Protein AF-A0A4Q2EF66-F1 (afdb_monomer_lite)

Radius of gyration: 25.37 Å; chains: 1; bounding box: 53×41×68 Å

Sequence (260 aa):
MALETAVRGRAPLISPTDLDERLARGERIQIVDVRAAKDYAKSHLPGAVNIPLADLRRRVGELDPQAPTVTYCNKGVTGNAAQNVLLALGLAEVMNLSGGNSTYQTHTRQMQRAISLPSTIKPSHLPHVLFLCVHNAGKSQMAGALMRHLYGDRIVVTTAGTGPDDAVDDASARIVAELGASTAGEHPKAVTAAMLDAADRIILIGPDVQLNPPEPLADRVERWPIHDPADDGIEGDERTRNIRDQIANRVHALATELTS

Organism: NCBI:txid2072026

Secondary structure (DSSP, 8-state):
-HHHHHHT-S--EE-HHHHHHHHHTT---EEEE-S-HHHHTT---TT-EE--TTTHHHHGGGS-TTS-EEEE-SSSHHHHHHHHHHHHTT-S-EEEETTHHHHHHHHHHHHHHHHHTT-----SS--EEEEEESSSSSHHHHHHHHHHHHHTTT-EEEEEESS--SS--HHHHHHHHTTT---TT----B--HHHHHH-SEEEEESS-----PPTTGGGGEEEE----GGGGT--HHHHHHHHHHHHHHHHHHHHHHHH-

InterPro domains:
  IPR001307 Thiosulphate sulfurtransferase, conserved site [PS00380] (40-51)
  IPR001763 Rhodanese-like domain [PF00581] (15-105)
  IPR001763 Rhodanese-like domain [PS50206] (25-113)
  IPR001763 Rhodanese-like domain [SM00450] (15-110)
  IPR023485 Phosphotyrosine protein phosphatase I [PF01451] (128-258)
  IPR023485 Phosphotyrosine protein phosphatase I [SM00226] (127-257)
  IPR036196 Phosphotyrosine protein phosphatase I superfamily [SSF52788] (127-254)
  IPR036873 Rhodanese-like domain superfamily [G3DSA:3.40.250.10] (13-115)
  IPR036873 Rhodanese-like domain superfamily [SSF52821] (5-110)
  IPR050229 Thiosulfate sulfurtransferase GlpE [PTHR43031] (4-110)

Structure (mmCIF, N/CA/C/O backbone):
data_AF-A0A4Q2EF66-F1
#
_entry.id   AF-A0A4Q2EF66-F1
#
loop_
_atom_site.group_PDB
_atom_site.id
_atom_site.type_symbol
_atom_site.label_atom_id
_atom_site.label_alt_id
_atom_site.label_comp_id
_atom_site.label_asym_id
_atom_site.label_entity_id
_atom_site.label_seq_id
_atom_site.pdbx_PDB_ins_code
_atom_site.Cartn_x
_atom_site.Cartn_y
_atom_site.Cartn_z
_atom_site.occupancy
_atom_site.B_iso_or_equiv
_atom_site.auth_seq_id
_atom_site.auth_comp_id
_atom_site.auth_asym_id
_atom_site.auth_atom_id
_atom_site.pdbx_PDB_model_num
ATOM 1 N N . MET A 1 1 ? -7.687 -5.808 38.812 1.00 38.22 1 MET A N 1
ATOM 2 C CA . MET A 1 1 ? -6.820 -5.168 39.825 1.00 38.22 1 MET A CA 1
ATOM 3 C C . MET A 1 1 ? -6.600 -3.713 39.435 1.00 38.22 1 MET A C 1
ATOM 5 O O . MET A 1 1 ? -6.022 -3.472 38.389 1.00 38.22 1 MET A O 1
ATOM 9 N N . ALA A 1 2 ? -7.019 -2.746 40.257 1.00 35.81 2 ALA A N 1
ATOM 10 C CA . ALA A 1 2 ? -6.789 -1.311 40.007 1.00 35.81 2 ALA A CA 1
ATOM 11 C C . ALA A 1 2 ? -5.294 -0.903 40.041 1.00 35.81 2 ALA A C 1
ATOM 13 O O . ALA A 1 2 ? -4.926 0.185 39.610 1.00 35.81 2 ALA A O 1
ATOM 14 N N . LEU A 1 3 ? -4.430 -1.798 40.536 1.00 36.91 3 LEU A N 1
ATOM 15 C CA . LEU A 1 3 ? -2.981 -1.618 40.614 1.00 36.91 3 LEU A CA 1
ATOM 16 C C . LEU A 1 3 ? -2.239 -1.867 39.288 1.00 36.91 3 LEU A C 1
ATOM 18 O O . LEU A 1 3 ? -1.155 -1.323 39.122 1.00 36.91 3 LEU A O 1
ATOM 22 N N . GLU A 1 4 ? -2.798 -2.606 38.321 1.00 35.97 4 GLU A N 1
ATOM 23 C CA . GLU A 1 4 ? -2.127 -2.811 37.019 1.00 35.97 4 GLU A CA 1
ATOM 24 C C . GLU A 1 4 ? -2.138 -1.547 36.149 1.00 35.97 4 GLU A C 1
ATOM 26 O O . GLU A 1 4 ? -1.155 -1.244 35.470 1.00 35.97 4 GLU A O 1
ATOM 31 N N . THR A 1 5 ? -3.203 -0.748 36.232 1.00 39.16 5 THR A N 1
ATOM 32 C CA . THR A 1 5 ? -3.341 0.515 35.490 1.00 39.16 5 THR A CA 1
ATOM 33 C C . THR A 1 5 ? -2.347 1.580 35.973 1.00 39.16 5 THR A C 1
ATOM 35 O O . THR A 1 5 ? -1.911 2.423 35.191 1.00 39.16 5 THR A O 1
ATOM 38 N N . ALA A 1 6 ? -1.925 1.516 37.242 1.00 36.97 6 ALA A N 1
ATOM 39 C CA . ALA A 1 6 ? -0.962 2.447 37.832 1.00 36.97 6 ALA A CA 1
ATOM 40 C C . ALA A 1 6 ? 0.491 2.208 37.368 1.00 36.97 6 ALA A C 1
ATOM 42 O O . ALA A 1 6 ? 1.292 3.141 37.358 1.00 36.97 6 ALA A O 1
ATOM 43 N N . VAL A 1 7 ? 0.840 0.988 36.941 1.00 39.00 7 VAL A N 1
ATOM 44 C CA . VAL A 1 7 ? 2.232 0.600 36.627 1.00 39.00 7 VAL A CA 1
ATOM 45 C C . VAL A 1 7 ? 2.683 1.049 35.226 1.00 39.00 7 VAL A C 1
ATOM 47 O O . VAL A 1 7 ? 3.880 1.153 34.974 1.00 39.00 7 VAL A O 1
ATOM 50 N N . ARG A 1 8 ? 1.765 1.391 34.306 1.00 44.97 8 ARG A N 1
ATOM 51 C CA . ARG A 1 8 ? 2.121 1.763 32.916 1.00 44.97 8 ARG A CA 1
ATOM 52 C C . ARG A 1 8 ? 2.284 3.262 32.636 1.00 44.97 8 ARG A C 1
ATOM 54 O O . ARG A 1 8 ? 2.598 3.619 31.505 1.00 44.97 8 ARG A O 1
ATOM 61 N N . GLY A 1 9 ? 2.115 4.144 33.625 1.00 39.75 9 GLY A N 1
ATOM 62 C CA . GLY A 1 9 ? 2.557 5.553 33.568 1.00 39.75 9 GLY A CA 1
ATOM 63 C C . GLY A 1 9 ? 1.989 6.446 32.448 1.00 39.75 9 GLY A C 1
ATOM 64 O O . GLY A 1 9 ? 2.379 7.608 32.342 1.00 39.75 9 GLY A O 1
ATOM 65 N N . ARG A 1 10 ? 1.069 5.958 31.611 1.00 49.56 10 ARG A N 1
ATOM 66 C CA . ARG A 1 10 ? 0.382 6.728 30.569 1.00 49.56 10 ARG A CA 1
ATOM 67 C C . ARG A 1 10 ? -1.093 6.362 30.585 1.00 49.56 10 ARG A C 1
ATOM 69 O O . ARG A 1 10 ? -1.436 5.183 30.547 1.00 49.56 10 ARG A O 1
ATOM 76 N N . ALA A 1 11 ? -1.951 7.378 30.648 1.00 58.53 11 ALA A N 1
ATOM 77 C CA . ALA A 1 11 ? -3.385 7.193 30.480 1.00 58.53 11 ALA A CA 1
ATOM 78 C C . ALA A 1 11 ? -3.636 6.448 29.151 1.00 58.53 11 ALA A C 1
ATOM 80 O O . ALA A 1 11 ? -3.040 6.844 28.142 1.00 58.53 11 ALA A O 1
ATOM 81 N N . PRO A 1 12 ? -4.450 5.375 29.130 1.00 77.69 12 PRO A N 1
ATOM 82 C CA . PRO A 1 12 ? -4.642 4.559 27.935 1.00 77.69 12 PRO A CA 1
ATOM 83 C C . PRO A 1 12 ? -5.076 5.417 26.740 1.00 77.69 12 PRO A C 1
ATOM 85 O O . PRO A 1 12 ? -6.046 6.170 26.826 1.00 77.69 12 PRO A O 1
ATOM 88 N N . LEU A 1 13 ? -4.342 5.342 25.635 1.00 85.44 13 LEU A N 1
ATOM 89 C CA . LEU A 1 13 ? -4.662 6.034 24.388 1.00 85.44 13 LEU A CA 1
ATOM 90 C C . LEU A 1 13 ? -5.046 4.980 23.353 1.00 85.44 13 LEU A C 1
ATOM 92 O O . LEU A 1 13 ? -4.384 3.949 23.274 1.00 85.44 13 LEU A O 1
ATOM 96 N N . ILE A 1 14 ? -6.079 5.247 22.560 1.00 87.19 14 ILE A N 1
ATOM 97 C CA . ILE A 1 14 ? -6.487 4.392 21.443 1.00 87.19 14 ILE A CA 1
ATOM 98 C C . ILE A 1 14 ? -6.430 5.194 20.143 1.00 87.19 14 ILE A C 1
ATOM 100 O O . ILE A 1 14 ? -6.814 6.369 20.120 1.00 87.19 14 ILE A O 1
ATOM 104 N N . SER A 1 15 ? -5.896 4.611 19.071 1.00 88.06 15 SER A N 1
ATOM 105 C CA . SER A 1 15 ? -5.921 5.243 17.749 1.00 88.06 15 SER A CA 1
ATOM 106 C C . SER A 1 15 ? -7.282 5.021 17.064 1.00 88.06 15 SER A C 1
ATOM 108 O O . SER A 1 15 ? -8.015 4.115 17.457 1.00 88.06 15 SER A O 1
ATOM 110 N N . PRO A 1 16 ? -7.653 5.824 16.047 1.00 86.56 16 PRO A N 1
ATOM 111 C CA . PRO A 1 16 ? -8.838 5.543 15.233 1.00 86.56 16 PRO A CA 1
ATOM 112 C C . PRO A 1 16 ? -8.834 4.133 14.631 1.00 86.56 16 PRO A C 1
ATOM 114 O O . PRO A 1 16 ? -9.837 3.441 14.743 1.00 86.56 16 PRO A O 1
ATOM 117 N N . THR A 1 17 ? -7.691 3.691 14.093 1.00 82.69 17 THR A N 1
ATOM 118 C CA . THR A 1 17 ? -7.530 2.353 13.508 1.00 82.69 17 THR A CA 1
ATOM 119 C C . THR A 1 17 ? -7.795 1.255 14.538 1.00 82.69 17 THR A C 1
ATOM 121 O O . THR A 1 17 ? -8.630 0.389 14.307 1.00 82.69 17 THR A O 1
ATOM 124 N N . ASP A 1 18 ? -7.157 1.327 15.712 1.00 83.56 18 ASP A N 1
ATOM 125 C CA . ASP A 1 18 ? -7.335 0.310 16.759 1.00 83.56 18 ASP A CA 1
ATOM 126 C C . ASP A 1 18 ? -8.777 0.277 17.290 1.00 83.56 18 ASP A C 1
ATOM 128 O O . ASP A 1 18 ? -9.287 -0.784 17.657 1.00 83.56 18 ASP A O 1
ATOM 132 N N . LEU A 1 19 ? -9.438 1.442 17.365 1.00 89.69 19 LEU A N 1
ATOM 133 C CA . LEU A 1 19 ? -10.840 1.534 17.767 1.00 89.69 19 LEU A CA 1
ATOM 134 C C . LEU A 1 19 ? -11.745 0.837 16.749 1.00 89.69 19 LEU A C 1
ATOM 136 O O . LEU A 1 19 ? -12.546 -0.010 17.144 1.00 89.69 19 LEU A O 1
ATOM 140 N N . ASP A 1 20 ? -11.600 1.160 15.465 1.00 86.94 20 ASP A N 1
ATOM 141 C CA . ASP A 1 20 ? -12.414 0.563 14.406 1.00 86.94 20 ASP A CA 1
ATOM 142 C C . ASP A 1 20 ? -12.174 -0.955 14.309 1.00 86.94 20 ASP A C 1
ATOM 144 O O . ASP A 1 20 ? -13.135 -1.715 14.192 1.00 86.94 20 ASP A O 1
ATOM 148 N N . GLU A 1 21 ? -10.937 -1.433 14.479 1.00 81.69 21 GLU A N 1
ATOM 149 C CA . GLU A 1 21 ? -10.631 -2.870 14.539 1.00 81.69 21 GLU A CA 1
ATOM 150 C C . GLU A 1 21 ? -11.310 -3.581 15.717 1.00 81.69 21 GLU A C 1
ATOM 152 O O . GLU A 1 21 ? -11.835 -4.688 15.565 1.00 81.69 21 GLU A O 1
ATOM 157 N N . ARG A 1 22 ? -11.309 -2.973 16.910 1.00 87.12 22 ARG A N 1
ATOM 158 C CA . ARG A 1 22 ? -11.986 -3.545 18.086 1.00 87.12 22 ARG A CA 1
ATOM 159 C C . ARG A 1 22 ? -13.497 -3.607 17.883 1.00 87.12 22 ARG A C 1
ATOM 161 O O . ARG A 1 22 ? -14.107 -4.643 18.156 1.00 87.12 22 ARG A O 1
ATOM 168 N N . LEU A 1 23 ? -14.089 -2.541 17.346 1.00 87.25 23 LEU A N 1
ATOM 169 C CA . LEU A 1 23 ? -15.513 -2.505 17.008 1.00 87.25 23 LEU A CA 1
ATOM 170 C C . LEU A 1 23 ? -15.859 -3.546 15.932 1.00 87.25 23 LEU A C 1
ATOM 172 O O . LEU A 1 23 ? -16.858 -4.253 16.067 1.00 87.25 23 LEU A O 1
ATOM 176 N N . ALA A 1 24 ? -15.011 -3.711 14.912 1.00 80.06 24 ALA A N 1
ATOM 177 C CA . ALA A 1 24 ? -15.185 -4.709 13.856 1.00 80.06 24 ALA A CA 1
ATOM 178 C C . ALA A 1 24 ? -15.100 -6.154 14.378 1.00 80.06 24 ALA A C 1
ATOM 180 O O . ALA A 1 24 ? -15.812 -7.030 13.889 1.00 80.06 24 ALA A O 1
ATOM 181 N N . ARG A 1 25 ? -14.297 -6.405 15.423 1.00 85.50 25 ARG A N 1
ATOM 182 C CA . ARG A 1 25 ? -14.269 -7.688 16.153 1.00 85.50 25 ARG A CA 1
ATOM 183 C C . ARG A 1 25 ? -15.513 -7.931 17.023 1.00 85.50 25 ARG A C 1
ATOM 185 O O . ARG A 1 25 ? -15.602 -8.967 17.678 1.00 85.50 25 ARG A O 1
ATOM 192 N N . GLY A 1 26 ? -16.473 -7.003 17.037 1.00 86.19 26 GLY A N 1
ATOM 193 C CA . GLY A 1 26 ? -17.702 -7.099 17.824 1.00 86.19 26 GLY A CA 1
ATOM 194 C C . GLY A 1 26 ? -17.507 -6.772 19.304 1.00 86.19 26 GLY A C 1
ATOM 195 O O . GLY A 1 26 ? -18.348 -7.131 20.132 1.00 86.19 26 GLY A O 1
ATOM 196 N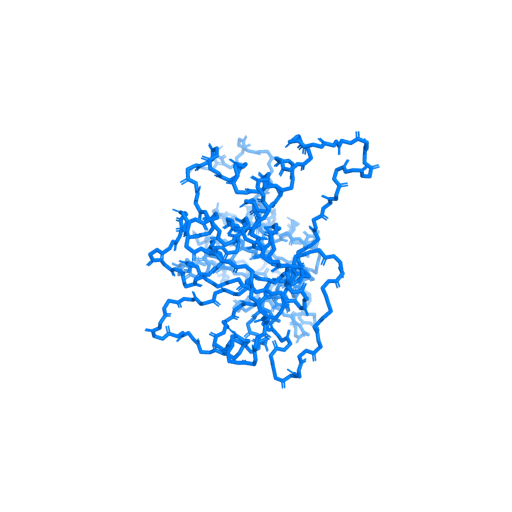 N . GLU A 1 27 ? -16.403 -6.112 19.660 1.00 90.31 27 GLU A N 1
ATOM 197 C CA . GLU A 1 27 ? -16.157 -5.702 21.035 1.00 90.31 27 GLU A CA 1
ATOM 198 C C . GLU A 1 27 ? -17.144 -4.608 21.461 1.00 90.31 27 GLU A C 1
ATOM 200 O O . GLU A 1 27 ? -17.372 -3.625 20.753 1.00 90.31 27 GLU A O 1
ATOM 205 N N . ARG A 1 28 ? -17.745 -4.766 22.646 1.00 90.88 28 ARG A N 1
ATOM 206 C CA . ARG A 1 28 ? -18.691 -3.785 23.188 1.00 90.88 28 ARG A CA 1
ATOM 207 C C . ARG A 1 28 ? -17.936 -2.654 23.875 1.00 90.88 28 ARG A C 1
ATOM 209 O O . ARG A 1 28 ? -17.583 -2.767 25.044 1.00 90.88 28 ARG A O 1
ATOM 216 N N . ILE A 1 29 ? -17.721 -1.568 23.141 1.00 94.06 29 ILE A N 1
ATOM 217 C CA . ILE A 1 29 ? -17.040 -0.364 23.627 1.00 94.06 29 ILE A CA 1
ATOM 218 C C . ILE A 1 29 ? -18.034 0.796 23.698 1.00 94.06 29 ILE A C 1
ATOM 220 O O . ILE A 1 29 ? -18.749 1.075 22.737 1.00 94.06 29 ILE A O 1
ATOM 224 N N . GLN A 1 30 ? -18.057 1.501 24.828 1.00 95.75 30 GLN A N 1
ATOM 225 C CA . GLN A 1 30 ? -18.857 2.712 25.009 1.00 95.75 30 GLN A CA 1
ATOM 226 C C . GLN A 1 30 ? -18.080 3.926 24.506 1.00 95.75 30 GLN A C 1
ATOM 228 O O . GLN A 1 30 ? -17.022 4.253 25.040 1.00 95.75 30 GLN A O 1
ATOM 233 N N . ILE A 1 31 ? -18.595 4.626 23.499 1.00 97.25 31 ILE A N 1
ATOM 234 C CA . ILE A 1 31 ? -17.933 5.809 22.942 1.00 97.25 31 ILE A CA 1
ATOM 235 C C . ILE A 1 31 ? -18.612 7.067 23.494 1.00 97.25 31 ILE A C 1
ATOM 237 O O . ILE A 1 31 ? -19.815 7.256 23.325 1.00 97.25 31 ILE A O 1
ATOM 241 N N . VAL A 1 32 ? -17.844 7.946 24.138 1.00 97.19 32 VAL A N 1
ATOM 242 C CA . VAL A 1 32 ? -18.351 9.144 24.822 1.00 97.19 32 VAL A CA 1
ATOM 243 C C . VAL A 1 32 ? -17.759 10.412 24.207 1.00 97.19 32 VAL A C 1
ATOM 245 O O . VAL A 1 32 ? -16.564 10.701 24.330 1.00 97.19 32 VAL A O 1
ATOM 248 N N . ASP A 1 33 ? -18.620 11.209 23.576 1.00 97.00 33 ASP A N 1
ATOM 249 C CA . ASP A 1 33 ? -18.272 12.530 23.054 1.00 97.00 33 ASP A CA 1
ATOM 250 C C . ASP A 1 33 ? -18.454 13.591 24.138 1.00 97.00 33 ASP A C 1
ATOM 252 O O . ASP A 1 33 ? -19.585 13.893 24.532 1.00 97.00 33 ASP A O 1
ATOM 256 N N . VAL A 1 34 ? -17.354 14.205 24.579 1.00 96.75 34 VAL A N 1
ATOM 257 C CA . VAL A 1 34 ? -17.386 15.211 25.654 1.00 96.75 34 VAL A CA 1
ATOM 258 C C . VAL A 1 34 ? -17.471 16.658 25.183 1.00 96.75 34 VAL A C 1
ATOM 260 O O . VAL A 1 34 ? -17.270 17.592 25.969 1.00 96.75 34 VAL A O 1
ATOM 263 N N . ARG A 1 35 ? -17.759 16.877 23.900 1.00 97.00 35 ARG A N 1
ATOM 264 C CA . ARG A 1 35 ? -17.970 18.212 23.327 1.00 97.00 35 ARG A CA 1
ATOM 265 C C . ARG A 1 35 ? -19.381 18.715 23.605 1.00 97.00 35 ARG A C 1
ATOM 267 O O . ARG A 1 35 ? -20.257 17.986 24.057 1.00 97.00 35 ARG A O 1
ATOM 274 N N . ALA A 1 36 ? -19.613 19.987 23.292 1.00 95.19 36 ALA A N 1
ATOM 275 C CA . ALA A 1 36 ? -20.954 20.554 23.298 1.00 95.19 36 ALA A CA 1
ATOM 276 C C . ALA A 1 36 ? -21.841 19.883 22.232 1.00 95.19 36 ALA A C 1
ATOM 278 O O . ALA A 1 36 ? -21.368 19.586 21.133 1.00 95.19 36 ALA A O 1
ATOM 279 N N . ALA A 1 37 ? -23.141 19.754 22.516 1.00 94.38 37 ALA A N 1
ATOM 280 C CA . ALA A 1 37 ? -24.124 19.139 21.615 1.00 94.38 37 ALA A CA 1
ATOM 281 C C . ALA A 1 37 ? -24.110 19.728 20.193 1.00 94.38 37 ALA A C 1
ATOM 283 O O . ALA A 1 37 ? -24.242 19.004 19.210 1.00 94.38 37 ALA A O 1
ATOM 284 N N . LYS A 1 38 ? -23.852 21.038 20.066 1.00 93.75 38 LYS A N 1
ATOM 285 C CA . LYS A 1 38 ? -23.715 21.721 18.769 1.00 93.75 38 LYS A CA 1
ATOM 286 C C . LYS A 1 38 ? -22.578 21.179 17.894 1.00 93.75 38 LYS A C 1
ATOM 288 O O . LYS A 1 38 ? -22.676 21.247 16.676 1.00 93.75 38 LYS A O 1
ATOM 293 N N . ASP A 1 39 ? -21.486 20.700 18.490 1.00 92.06 39 ASP A N 1
ATOM 294 C CA . ASP A 1 39 ? -20.335 20.178 17.746 1.00 92.06 39 ASP A CA 1
ATOM 295 C C . ASP A 1 39 ? -20.492 18.683 17.461 1.00 92.06 39 ASP A C 1
ATOM 297 O O . ASP A 1 39 ? -20.100 18.236 16.385 1.00 92.06 39 ASP A O 1
ATOM 301 N N . TYR A 1 40 ? -21.136 17.944 18.372 1.00 94.06 40 TYR A N 1
ATOM 302 C CA . TYR A 1 40 ? -21.588 16.572 18.130 1.00 94.06 40 TYR A CA 1
ATOM 303 C C . TYR A 1 40 ? -22.546 16.503 16.932 1.00 94.06 40 TYR A C 1
ATOM 305 O O . TYR A 1 40 ? -22.346 15.703 16.021 1.00 94.06 40 TYR A O 1
ATOM 313 N N . ALA A 1 41 ? -23.530 17.407 16.870 1.00 92.50 41 ALA A N 1
ATOM 314 C CA . ALA A 1 41 ? -24.505 17.461 15.780 1.00 92.50 41 ALA A CA 1
ATOM 315 C C . ALA A 1 41 ? -23.874 17.701 14.395 1.00 92.50 41 ALA A C 1
ATOM 317 O O . ALA A 1 41 ? -24.427 17.266 13.391 1.00 92.50 41 ALA A O 1
ATOM 318 N N . LYS A 1 42 ? -22.713 18.370 14.322 1.00 90.56 42 LYS A N 1
ATOM 319 C CA . LYS A 1 42 ? -22.002 18.596 13.050 1.00 90.56 42 LYS A CA 1
ATOM 320 C C . LYS A 1 42 ? -21.324 17.332 12.527 1.00 90.56 42 LYS A C 1
ATOM 322 O O . LYS A 1 42 ? -21.275 17.115 11.325 1.00 90.56 42 LYS A O 1
ATOM 327 N N . SER A 1 43 ? -20.701 16.570 13.421 1.00 92.25 43 SER A N 1
ATOM 328 C CA . SER A 1 43 ? -20.005 15.315 13.116 1.00 92.25 43 SER A CA 1
ATOM 329 C C . SER A 1 43 ? -19.657 14.630 14.427 1.00 92.25 43 SER A C 1
ATOM 331 O O . SER A 1 43 ? -19.253 15.315 15.365 1.00 92.25 43 SER A O 1
ATOM 333 N N . HIS A 1 44 ? -19.754 13.311 14.496 1.00 95.38 44 HIS A N 1
ATOM 334 C CA . HIS A 1 44 ? -19.388 12.519 15.669 1.00 95.38 44 HIS A CA 1
ATOM 335 C C . HIS A 1 44 ? -18.985 11.106 15.241 1.00 95.38 44 HIS A C 1
ATOM 337 O O . HIS A 1 44 ? -19.168 10.732 14.080 1.00 95.38 44 HIS A O 1
ATOM 343 N N . LEU A 1 45 ? -18.401 10.348 16.168 1.00 94.12 45 LEU A N 1
ATOM 344 C CA . LEU A 1 45 ? -18.122 8.930 15.961 1.00 94.12 45 LEU A CA 1
ATOM 345 C C . LEU A 1 45 ? -19.444 8.140 15.921 1.00 94.12 45 LEU A C 1
ATOM 347 O O . LEU A 1 45 ? -20.322 8.413 16.744 1.00 94.12 45 LEU A O 1
ATOM 351 N N . PRO A 1 46 ? -19.603 7.155 15.021 1.00 88.88 46 PRO A N 1
ATOM 352 C CA . PRO A 1 46 ? -20.779 6.289 15.006 1.00 88.88 46 PRO A CA 1
ATOM 353 C C . PRO A 1 46 ? -21.013 5.622 16.367 1.00 88.88 46 PRO A C 1
ATOM 355 O O . PRO A 1 46 ? -20.081 5.131 16.995 1.00 88.88 46 PRO A O 1
ATOM 358 N N . GLY A 1 47 ? -22.260 5.630 16.844 1.00 91.06 47 GLY A N 1
ATOM 359 C CA . GLY A 1 47 ? -22.618 5.046 18.142 1.00 91.06 47 GLY A CA 1
ATOM 360 C C . GLY A 1 47 ? -22.148 5.840 19.369 1.00 91.06 47 GLY A C 1
ATOM 361 O O . GLY A 1 47 ? -22.396 5.409 20.492 1.00 91.06 47 GLY A O 1
ATOM 362 N N . ALA A 1 48 ? -21.504 7.000 19.191 1.00 95.88 48 ALA A N 1
ATOM 363 C CA . ALA A 1 48 ? -21.080 7.826 20.314 1.00 95.88 48 ALA A CA 1
ATOM 364 C C . ALA A 1 48 ? -22.263 8.472 21.042 1.00 95.88 48 ALA A C 1
ATOM 366 O O . ALA A 1 48 ? -23.142 9.069 20.416 1.00 95.88 48 ALA A O 1
ATOM 367 N N . VAL A 1 49 ? -22.231 8.442 22.373 1.00 96.12 49 VAL A N 1
ATOM 368 C CA . VAL A 1 49 ? -23.168 9.160 23.244 1.00 96.12 49 VAL A CA 1
ATOM 369 C C . VAL A 1 49 ? -22.574 10.522 23.597 1.00 96.12 49 VAL A C 1
ATOM 371 O O . VAL A 1 49 ? -21.432 10.617 24.052 1.00 96.12 49 VAL A O 1
ATOM 374 N N . ASN A 1 50 ? -23.335 11.602 23.397 1.00 97.56 50 ASN A N 1
ATOM 375 C CA . ASN A 1 50 ? -22.878 12.941 23.764 1.00 97.56 50 ASN A CA 1
ATOM 376 C C . ASN A 1 50 ? -23.136 13.253 25.243 1.00 97.56 50 ASN A C 1
ATOM 378 O O . ASN A 1 50 ? -24.276 13.469 25.671 1.00 97.56 50 ASN A O 1
ATOM 382 N N . ILE A 1 51 ? -22.047 13.351 26.003 1.00 97.12 51 ILE A N 1
ATOM 383 C CA . ILE A 1 51 ? -22.046 13.769 27.404 1.00 97.12 51 ILE A CA 1
ATOM 384 C C . ILE A 1 51 ? -20.985 14.862 27.564 1.00 97.12 51 ILE A C 1
ATOM 386 O O . ILE A 1 51 ? -19.822 14.546 27.821 1.00 97.12 51 ILE A O 1
ATOM 390 N N . PRO A 1 52 ? -21.348 16.151 27.406 1.00 96.25 52 PRO A N 1
ATOM 391 C CA . PRO A 1 52 ? -20.403 17.255 27.539 1.00 96.25 52 PRO A CA 1
ATOM 392 C C . PRO A 1 52 ? -19.603 17.169 28.843 1.00 96.25 52 PRO A C 1
ATOM 394 O O . PRO A 1 52 ? -20.149 16.806 29.884 1.00 96.25 52 PRO A O 1
ATOM 397 N N . LEU A 1 53 ? -18.322 17.558 28.820 1.00 93.81 53 LEU A N 1
ATOM 398 C CA . LEU A 1 53 ? -17.436 17.435 29.991 1.00 93.81 53 LEU A CA 1
ATOM 399 C C . LEU A 1 53 ? -18.033 18.046 31.277 1.00 93.81 53 LEU A C 1
ATOM 401 O O . LEU A 1 53 ? -17.843 17.505 32.364 1.00 93.81 53 LEU A O 1
ATOM 405 N N . ALA A 1 54 ? -18.772 19.153 31.155 1.00 93.69 54 ALA A N 1
ATOM 406 C CA . ALA A 1 54 ? -19.423 19.823 32.282 1.00 93.69 54 ALA A CA 1
ATOM 407 C C . ALA A 1 54 ? -20.544 18.985 32.931 1.00 93.69 54 ALA A C 1
ATOM 409 O O . ALA A 1 54 ? -20.812 19.128 34.123 1.00 93.69 54 ALA A O 1
ATOM 410 N N . ASP A 1 55 ? -21.171 18.096 32.161 1.00 94.31 55 ASP A N 1
ATOM 411 C CA . ASP A 1 55 ? -22.278 17.241 32.592 1.00 94.31 55 ASP A CA 1
ATOM 412 C C . ASP A 1 55 ? -21.825 15.830 32.980 1.00 94.31 55 ASP A C 1
ATOM 414 O O . ASP A 1 55 ? -22.579 15.104 33.628 1.00 94.31 55 ASP A O 1
ATOM 418 N N . LEU A 1 56 ? -20.585 15.460 32.646 1.00 92.88 56 LEU A N 1
ATOM 419 C CA . LEU A 1 56 ? -20.036 14.110 32.794 1.00 92.88 56 LEU A CA 1
ATOM 420 C C . LEU A 1 56 ? -20.183 13.548 34.214 1.00 92.88 56 LEU A C 1
ATOM 422 O O . LEU A 1 56 ? -20.589 12.406 34.379 1.00 92.88 56 LEU A O 1
ATOM 426 N N . ARG A 1 57 ? -19.949 14.366 35.251 1.00 93.06 57 ARG A N 1
ATOM 427 C CA . ARG A 1 57 ? -20.119 13.943 36.656 1.00 93.06 57 ARG A CA 1
ATOM 428 C C . ARG A 1 57 ? -21.566 13.624 37.026 1.00 93.06 57 ARG A C 1
ATOM 430 O O . ARG A 1 57 ? -21.798 12.759 37.858 1.00 93.06 57 ARG A O 1
ATOM 437 N N . ARG A 1 58 ? -22.530 14.343 36.445 1.00 95.69 58 ARG A N 1
ATOM 438 C CA . ARG A 1 58 ? -23.963 14.151 36.726 1.00 95.69 58 ARG A CA 1
ATOM 439 C C . ARG A 1 58 ? -24.549 12.998 35.923 1.00 95.69 58 ARG A C 1
ATOM 441 O O . ARG A 1 58 ? -25.464 12.337 36.392 1.00 95.69 58 ARG A O 1
ATOM 448 N N . ARG A 1 59 ? -24.022 12.781 34.718 1.00 95.94 59 ARG A N 1
ATOM 449 C CA . ARG A 1 59 ? -24.540 11.833 33.727 1.00 95.94 59 ARG A CA 1
ATOM 450 C C . ARG A 1 59 ? -23.734 10.535 33.636 1.00 95.94 59 ARG A C 1
ATOM 452 O O . ARG A 1 59 ? -24.018 9.705 32.787 1.00 95.94 59 ARG A O 1
ATOM 459 N N . VAL A 1 60 ? -22.757 10.321 34.523 1.00 93.38 60 VAL A N 1
ATOM 460 C CA . VAL A 1 60 ? -21.941 9.092 34.538 1.00 93.38 60 VAL A CA 1
ATOM 461 C C . VAL A 1 60 ? -22.778 7.822 34.724 1.00 93.38 60 VAL A C 1
ATOM 463 O O . VAL A 1 60 ? -22.401 6.778 34.215 1.00 93.38 60 VAL A O 1
ATOM 466 N N . GLY A 1 61 ? -23.941 7.916 35.382 1.00 92.75 61 GLY A N 1
ATOM 467 C CA . GLY A 1 61 ? -24.867 6.789 35.554 1.00 92.75 61 GLY A CA 1
ATOM 468 C C . GLY A 1 61 ? -25.523 6.293 34.260 1.00 92.75 61 GLY A C 1
ATOM 469 O O . GLY A 1 61 ? -26.190 5.267 34.285 1.00 92.75 61 GLY A O 1
ATOM 470 N N . GLU A 1 62 ? -25.344 6.999 33.140 1.00 93.25 62 GLU A N 1
ATOM 471 C CA . GLU A 1 62 ? -25.742 6.524 31.808 1.00 93.25 62 GLU A CA 1
ATOM 472 C C . GLU A 1 62 ? -24.739 5.520 31.217 1.00 93.25 62 GLU A C 1
ATOM 474 O O . GLU A 1 62 ? -25.043 4.884 30.211 1.00 93.25 62 GLU A O 1
ATOM 479 N N . LEU A 1 63 ? -23.550 5.390 31.817 1.00 94.75 63 LEU A N 1
ATOM 480 C CA . LEU A 1 63 ? -22.481 4.505 31.363 1.00 94.75 63 LEU A CA 1
ATOM 481 C C . LEU A 1 63 ? -22.424 3.242 32.225 1.00 94.75 63 LEU A C 1
ATOM 483 O O . LEU A 1 63 ? -22.582 3.300 33.444 1.00 94.75 63 LEU A O 1
ATOM 487 N N . ASP A 1 64 ? -22.121 2.110 31.597 1.00 93.88 64 ASP A N 1
ATOM 488 C CA . ASP A 1 64 ? -21.776 0.873 32.294 1.00 93.88 64 ASP A CA 1
ATOM 489 C C . ASP A 1 64 ? -20.359 0.998 32.893 1.00 93.88 64 ASP A C 1
ATOM 491 O O . ASP A 1 64 ? -19.395 1.154 32.136 1.00 93.88 64 ASP A O 1
ATOM 495 N N . PRO A 1 65 ? -20.182 0.917 34.226 1.00 91.38 65 PRO A N 1
ATOM 496 C CA . PRO A 1 65 ? -18.868 1.034 34.854 1.00 91.38 65 PRO A CA 1
ATOM 497 C C . PRO A 1 65 ? -17.881 -0.081 34.486 1.00 91.38 65 PRO A C 1
ATOM 499 O O . PRO A 1 65 ? -16.676 0.093 34.686 1.00 91.38 65 PRO A O 1
ATOM 502 N N . GLN A 1 66 ? -18.371 -1.230 34.007 1.00 91.06 66 GLN A N 1
ATOM 503 C CA . GLN A 1 66 ? -17.548 -2.401 33.687 1.00 91.06 66 GLN A CA 1
ATOM 504 C C . GLN A 1 66 ? -17.179 -2.498 32.205 1.00 91.06 66 GLN A C 1
ATOM 506 O O . GLN A 1 66 ? -16.230 -3.204 31.867 1.00 91.06 66 GLN A O 1
ATOM 511 N N . ALA A 1 67 ? -17.897 -1.808 31.317 1.00 91.19 67 ALA A N 1
ATOM 512 C CA . ALA A 1 67 ? -17.610 -1.865 29.891 1.00 91.19 67 ALA A CA 1
ATOM 513 C C . ALA A 1 67 ? -16.467 -0.901 29.502 1.00 91.19 67 ALA A C 1
ATOM 515 O O . ALA A 1 67 ? -16.447 0.251 29.963 1.00 91.19 67 ALA A O 1
ATOM 516 N N . PRO A 1 68 ? -15.539 -1.319 28.614 1.00 93.62 68 PRO A N 1
ATOM 517 C CA . PRO A 1 68 ? -14.487 -0.450 28.101 1.00 93.62 68 PRO A CA 1
ATOM 518 C C . PRO A 1 68 ? -15.063 0.834 27.509 1.00 93.62 68 PRO A C 1
ATOM 520 O O . PRO A 1 68 ? -16.003 0.806 26.711 1.00 93.62 68 PRO A O 1
ATOM 523 N N . THR A 1 69 ? -14.501 1.972 27.905 1.00 95.56 69 THR A N 1
ATOM 524 C CA . THR A 1 69 ? -15.012 3.291 27.523 1.00 95.56 69 THR A CA 1
ATOM 525 C C . THR A 1 69 ? -13.956 4.086 26.770 1.00 95.56 69 THR A C 1
ATOM 527 O O . THR A 1 69 ? -12.813 4.191 27.206 1.00 95.56 69 THR A O 1
ATOM 530 N N . VAL A 1 70 ? -14.333 4.693 25.649 1.00 96.31 70 VAL A N 1
ATOM 531 C CA . VAL A 1 70 ? -13.481 5.591 24.864 1.00 96.31 70 VAL A CA 1
ATOM 532 C C . VAL A 1 70 ? -14.050 6.999 24.920 1.00 96.31 70 VAL A C 1
ATOM 534 O O . VAL A 1 70 ? -15.149 7.249 24.431 1.00 96.31 70 VAL A O 1
ATOM 537 N N . THR A 1 71 ? -13.299 7.942 25.482 1.00 95.81 71 THR A N 1
ATOM 538 C CA . THR A 1 71 ? -13.655 9.363 25.478 1.00 95.81 71 THR A CA 1
ATOM 539 C C . THR A 1 71 ? -12.954 10.102 24.349 1.00 95.81 71 THR A C 1
ATOM 541 O O . THR A 1 71 ? -11.812 9.806 23.990 1.00 95.81 71 THR A O 1
ATOM 544 N N . TYR A 1 72 ? -13.609 11.124 23.799 1.00 95.81 72 TYR A N 1
ATOM 545 C CA . TYR A 1 72 ? -12.963 12.016 22.841 1.00 95.81 72 TYR A CA 1
ATOM 546 C C . TYR A 1 72 ? -13.534 13.436 22.862 1.00 95.81 72 TYR A C 1
ATOM 548 O O . TYR A 1 72 ? -14.669 13.688 23.261 1.00 95.81 72 TYR A O 1
ATOM 556 N N . CYS A 1 73 ? -12.728 14.386 22.385 1.00 92.50 73 CYS A N 1
ATOM 557 C CA . CYS A 1 73 ? -13.174 15.739 22.049 1.00 92.50 73 CYS A CA 1
ATOM 558 C C . CYS A 1 73 ? -12.775 16.096 20.607 1.00 92.50 73 CYS A C 1
ATOM 560 O O . CYS A 1 73 ? -12.551 15.212 19.791 1.00 92.50 73 CYS A O 1
ATOM 562 N N . ASN A 1 74 ? -12.632 17.377 20.253 1.00 87.50 74 ASN A N 1
ATOM 563 C CA . ASN A 1 74 ? -12.236 17.749 18.890 1.00 87.50 74 ASN A CA 1
ATOM 564 C C . ASN A 1 74 ? -10.814 17.285 18.523 1.00 87.50 74 ASN A C 1
ATOM 566 O O . ASN A 1 74 ? -10.622 16.787 17.421 1.00 87.50 74 ASN A O 1
ATOM 570 N N . LYS A 1 75 ? -9.840 17.456 19.433 1.00 81.88 75 LYS A N 1
ATOM 571 C CA . LYS A 1 75 ? -8.399 17.225 19.182 1.00 81.88 75 LYS A CA 1
ATOM 572 C C . LYS A 1 75 ? -7.710 16.323 20.223 1.00 81.88 75 LYS A C 1
ATOM 574 O O . LYS A 1 75 ? -6.490 16.272 20.282 1.00 81.88 75 LYS A O 1
ATOM 579 N N . GLY A 1 76 ? -8.473 15.675 21.103 1.00 74.88 76 GLY A N 1
ATOM 580 C CA . GLY A 1 76 ? -7.953 14.763 22.137 1.00 74.88 76 GLY A CA 1
ATOM 581 C C . GLY A 1 76 ? -7.527 15.403 23.471 1.00 74.88 76 GLY A C 1
ATOM 582 O O . GLY A 1 76 ? -7.400 14.683 24.455 1.00 74.88 76 GLY A O 1
ATOM 583 N N . VAL A 1 77 ? -7.379 16.733 23.567 1.00 79.62 77 VAL A N 1
ATOM 584 C CA . VAL A 1 77 ? -6.960 17.417 24.817 1.00 79.62 77 VAL A CA 1
ATOM 585 C C . VAL A 1 77 ? -8.029 17.310 25.913 1.00 79.62 77 VAL A C 1
ATOM 587 O O . VAL A 1 77 ? -7.807 16.737 26.973 1.00 79.62 77 VAL A O 1
ATOM 590 N N . THR A 1 78 ? -9.235 17.811 25.645 1.00 82.69 78 THR A N 1
ATOM 591 C CA . THR A 1 78 ? -10.375 17.727 26.579 1.00 82.69 78 THR A CA 1
ATOM 592 C C . THR A 1 78 ? -10.856 16.287 26.792 1.00 82.69 78 THR A C 1
ATOM 594 O O . THR A 1 78 ? -11.416 15.981 27.840 1.00 82.69 78 THR A O 1
ATOM 597 N N . GLY A 1 79 ? -10.612 15.394 25.826 1.00 78.69 79 GLY A N 1
ATOM 598 C CA . GLY A 1 79 ? -10.897 13.962 25.958 1.00 78.69 79 GLY A CA 1
ATOM 599 C C . GLY A 1 79 ? -10.063 13.298 27.057 1.00 78.69 79 GLY A C 1
ATOM 600 O O . GLY A 1 79 ? -10.596 12.497 27.821 1.00 78.69 79 GLY A O 1
ATOM 601 N N . ASN A 1 80 ? -8.802 13.716 27.226 1.00 85.12 80 ASN A N 1
ATOM 602 C CA . ASN A 1 80 ? -7.955 13.257 28.329 1.00 85.12 80 ASN A CA 1
ATOM 603 C C . ASN A 1 80 ? -8.467 13.742 29.697 1.00 85.12 80 ASN A C 1
ATOM 605 O O . ASN A 1 80 ? -8.496 12.978 30.658 1.00 85.12 80 ASN A O 1
ATOM 609 N N . ALA A 1 81 ? -8.950 14.986 29.783 1.00 86.94 81 ALA A N 1
ATOM 610 C CA . ALA A 1 81 ? -9.575 15.480 31.011 1.00 86.94 81 ALA A CA 1
ATOM 611 C C . ALA A 1 81 ? -10.820 14.653 31.382 1.00 86.94 81 ALA A C 1
ATOM 613 O O . ALA A 1 81 ? -10.990 14.281 32.542 1.00 86.94 81 ALA A O 1
ATOM 614 N N . ALA A 1 82 ? -11.656 14.315 30.397 1.00 91.38 82 ALA A N 1
ATOM 615 C CA . ALA A 1 82 ? -12.809 13.442 30.599 1.00 91.38 82 ALA A CA 1
ATOM 616 C C . ALA A 1 82 ? -12.420 12.031 31.053 1.00 91.38 82 ALA A C 1
ATOM 618 O O . ALA A 1 82 ? -13.036 11.504 31.974 1.00 91.38 82 ALA A O 1
ATOM 619 N N . GLN A 1 83 ? -11.385 11.448 30.445 1.00 92.12 83 GLN A N 1
ATOM 620 C CA . GLN A 1 83 ? -10.862 10.138 30.824 1.00 92.12 83 GLN A CA 1
ATOM 621 C C . GLN A 1 83 ? -10.504 10.096 32.313 1.00 92.12 83 GLN A C 1
ATOM 623 O O . GLN A 1 83 ? -10.965 9.214 33.034 1.00 92.12 83 GLN A O 1
ATOM 628 N N . ASN A 1 84 ? -9.754 11.091 32.793 1.00 90.12 84 ASN A N 1
ATOM 629 C CA . ASN A 1 84 ? -9.363 11.172 34.202 1.00 90.12 84 ASN A CA 1
ATOM 630 C C . ASN A 1 84 ? -10.575 11.334 35.131 1.00 90.12 84 ASN A C 1
ATOM 632 O O . ASN A 1 84 ? -10.609 10.743 36.208 1.00 90.12 84 ASN A O 1
ATOM 636 N N . VAL A 1 85 ? -11.583 12.108 34.714 1.00 91.88 85 VAL A N 1
ATOM 637 C CA . VAL A 1 85 ? -12.831 12.260 35.475 1.00 91.88 85 VAL A CA 1
ATOM 638 C C . VAL A 1 85 ? -13.575 10.929 35.576 1.00 91.88 85 VAL A C 1
ATOM 640 O O . VAL A 1 85 ? -13.999 10.572 36.667 1.00 91.88 85 VAL A O 1
ATOM 643 N N . LEU A 1 86 ? -13.715 10.180 34.482 1.00 92.50 86 LEU A N 1
ATOM 644 C CA . LEU A 1 86 ? -14.428 8.899 34.485 1.00 92.50 86 LEU A CA 1
ATOM 645 C C . LEU A 1 86 ? -13.704 7.816 35.289 1.00 92.50 86 LEU A C 1
ATOM 647 O O . LEU A 1 86 ? -14.349 7.100 36.052 1.00 92.50 86 LEU A O 1
ATOM 651 N N . LEU A 1 87 ? -12.374 7.740 35.187 1.00 91.44 87 LEU A N 1
ATOM 652 C CA . LEU A 1 87 ? -11.571 6.844 36.027 1.00 91.44 87 LEU A CA 1
ATOM 653 C C . LEU A 1 87 ? -11.762 7.168 37.516 1.00 91.44 87 LEU A C 1
ATOM 655 O O . LEU A 1 87 ? -11.977 6.270 38.324 1.00 91.44 87 LEU A O 1
ATOM 659 N N . ALA A 1 88 ? -11.761 8.456 37.879 1.00 89.88 88 ALA A N 1
ATOM 660 C CA . ALA A 1 88 ? -12.010 8.890 39.255 1.00 89.88 88 ALA A CA 1
ATOM 661 C C . ALA A 1 88 ? -13.443 8.599 39.739 1.00 89.88 88 ALA A C 1
ATOM 663 O O . ALA A 1 88 ? -13.674 8.505 40.942 1.00 89.88 88 ALA A O 1
ATOM 664 N N . LEU A 1 89 ? -14.399 8.454 38.818 1.00 91.06 89 LEU A N 1
ATOM 665 C CA . LEU A 1 89 ? -15.787 8.080 39.104 1.00 91.06 89 LEU A CA 1
ATOM 666 C C . LEU A 1 89 ? -16.016 6.558 39.097 1.00 91.06 89 LEU A C 1
ATOM 668 O O . LEU A 1 89 ? -17.145 6.124 39.313 1.00 91.06 89 LEU A O 1
ATOM 672 N N . GLY A 1 90 ? -14.966 5.752 38.901 1.00 90.25 90 GLY A N 1
ATOM 673 C CA . GLY A 1 90 ? -15.008 4.301 39.093 1.00 90.25 90 GLY A CA 1
ATOM 674 C C . GLY A 1 90 ? -15.237 3.466 37.834 1.00 90.25 90 GLY A C 1
ATOM 675 O O . GLY A 1 90 ? -15.530 2.278 37.961 1.00 90.25 90 GLY A O 1
ATOM 676 N N . LEU A 1 91 ? -15.098 4.039 36.633 1.00 92.88 91 LEU A N 1
ATOM 677 C CA . LEU A 1 91 ? -15.086 3.239 35.404 1.00 92.88 91 LEU A CA 1
ATOM 678 C C . LEU A 1 91 ? -13.805 2.395 35.339 1.00 92.88 91 LEU A C 1
ATOM 680 O O . LEU A 1 91 ? -12.708 2.903 35.581 1.00 92.88 91 LEU A O 1
ATOM 684 N N . ALA A 1 92 ? -13.951 1.112 35.005 1.00 86.50 92 ALA A N 1
ATOM 685 C CA . ALA A 1 92 ? -12.868 0.132 35.074 1.00 86.50 92 ALA A CA 1
ATOM 686 C C . ALA A 1 92 ? -11.775 0.357 34.015 1.00 86.50 92 ALA A C 1
ATOM 688 O O . ALA A 1 92 ? -10.584 0.265 34.318 1.00 86.50 92 ALA A O 1
ATOM 689 N N . GLU A 1 93 ? -12.175 0.678 32.783 1.00 90.94 93 GLU A N 1
ATOM 690 C CA . GLU A 1 93 ? -11.273 0.903 31.655 1.00 90.94 93 GLU A CA 1
ATOM 691 C C . GLU A 1 93 ? -11.742 2.116 30.854 1.00 90.94 93 GLU A C 1
ATOM 693 O O . GLU A 1 93 ? -12.816 2.108 30.251 1.00 90.94 93 GLU A O 1
ATOM 698 N N . VAL A 1 94 ? -10.919 3.167 30.835 1.00 93.06 94 VAL A N 1
ATOM 699 C CA . VAL A 1 94 ? -11.195 4.376 30.057 1.00 93.06 94 VAL A CA 1
ATOM 700 C C . VAL A 1 94 ? -9.982 4.725 29.210 1.00 93.06 94 VAL A C 1
ATOM 702 O O . VAL A 1 94 ? -8.881 4.898 29.735 1.00 93.06 94 VAL A O 1
ATOM 705 N N . MET A 1 95 ? -10.189 4.870 27.906 1.00 93.81 95 MET A N 1
ATOM 706 C CA . MET A 1 95 ? -9.194 5.269 26.912 1.00 93.81 95 MET A CA 1
ATOM 707 C C . MET A 1 95 ? -9.551 6.625 26.308 1.00 93.81 95 MET A C 1
ATOM 709 O O . MET A 1 95 ? -10.724 6.947 26.146 1.00 93.81 95 MET A O 1
ATOM 713 N N . ASN A 1 96 ? -8.547 7.408 25.925 1.00 89.75 96 ASN A N 1
ATOM 714 C CA . ASN A 1 96 ? -8.747 8.631 25.152 1.00 89.75 96 ASN A CA 1
ATOM 715 C C . ASN A 1 96 ? -8.451 8.368 23.673 1.00 89.75 96 ASN A C 1
ATOM 717 O O . ASN A 1 96 ? -7.434 7.756 23.339 1.00 89.75 96 ASN A O 1
ATOM 721 N N . LEU A 1 97 ? -9.306 8.859 22.782 1.00 92.25 97 LEU A N 1
ATOM 722 C CA . LEU A 1 97 ? -9.078 8.754 21.343 1.00 92.25 97 LEU A CA 1
ATOM 723 C C . LEU A 1 97 ? -7.982 9.726 20.889 1.00 92.25 97 LEU A C 1
ATOM 725 O O . LEU A 1 97 ? -8.120 10.952 21.005 1.00 92.25 97 LEU A O 1
ATOM 729 N N . SER A 1 98 ? -6.912 9.183 20.312 1.00 87.69 98 SER A N 1
ATOM 730 C CA . SER A 1 98 ? -5.795 9.957 19.773 1.00 87.69 98 SER A CA 1
ATOM 731 C C . SER A 1 98 ? -6.261 10.928 18.688 1.00 87.69 98 SER A C 1
ATOM 733 O O . SER A 1 98 ? -6.891 10.542 17.705 1.00 87.69 98 SER A O 1
ATOM 735 N N . GLY A 1 99 ? -5.980 12.219 18.886 1.00 83.69 99 GLY A N 1
ATOM 736 C CA . GLY A 1 99 ? -6.373 13.285 17.960 1.00 83.69 99 GLY A CA 1
ATOM 737 C C . GLY A 1 99 ? -7.880 13.587 17.895 1.00 83.69 99 GLY A C 1
ATOM 738 O O . GLY A 1 99 ? -8.288 14.514 17.193 1.00 83.69 99 GLY A O 1
ATOM 739 N N . GLY A 1 100 ? -8.707 12.885 18.678 1.00 90.50 100 GLY A N 1
ATOM 740 C CA . GLY A 1 100 ? -10.145 13.124 18.808 1.00 90.50 100 GLY A CA 1
ATOM 741 C C . GLY A 1 100 ? -10.939 12.999 17.502 1.00 90.50 100 GLY A C 1
ATOM 742 O O . GLY A 1 100 ? -10.517 12.354 16.543 1.00 90.50 100 GLY A O 1
ATOM 743 N N . ASN A 1 101 ? -12.101 13.658 17.454 1.00 91.94 101 ASN A N 1
ATOM 744 C CA . ASN A 1 101 ? -13.002 13.622 16.299 1.00 91.94 101 ASN A CA 1
ATOM 745 C C . ASN A 1 101 ? -12.321 14.129 15.022 1.00 91.94 101 ASN A C 1
ATOM 747 O O . ASN A 1 101 ? -12.568 13.592 13.956 1.00 91.94 101 ASN A O 1
ATOM 751 N N . SER A 1 102 ? -11.443 15.134 15.091 1.00 86.88 102 SER A N 1
ATOM 752 C CA . SER A 1 102 ? -10.770 15.655 13.890 1.00 86.88 102 SER A CA 1
ATOM 753 C C . SER A 1 102 ? -9.941 14.584 13.177 1.00 86.88 102 SER A C 1
ATOM 755 O O . SER A 1 102 ? -9.984 14.471 11.948 1.00 86.88 102 SER A O 1
ATOM 757 N N . THR A 1 103 ? -9.185 13.800 13.945 1.00 84.50 103 THR A N 1
ATOM 758 C CA . THR A 1 103 ? -8.374 12.712 13.395 1.00 84.50 103 THR A CA 1
ATOM 759 C C . THR A 1 103 ? -9.256 11.548 12.969 1.00 84.50 103 THR A C 1
ATOM 761 O O . THR A 1 103 ? -9.068 11.043 11.868 1.00 84.50 103 THR A O 1
ATOM 764 N N . TYR A 1 104 ? -10.281 11.201 13.753 1.00 89.00 104 TYR A N 1
ATOM 765 C CA . TYR A 1 104 ? -11.233 10.151 13.381 1.00 89.00 104 TYR A CA 1
ATOM 766 C C . TYR A 1 104 ? -11.970 10.451 12.069 1.00 89.00 104 TYR A C 1
ATOM 768 O O . TYR A 1 104 ? -12.042 9.600 11.194 1.00 89.00 104 TYR A O 1
ATOM 776 N N . GLN A 1 105 ? -12.449 11.681 11.866 1.00 88.50 105 GLN A N 1
ATOM 777 C CA . GLN A 1 105 ? -13.120 12.079 10.621 1.00 88.50 105 GLN A CA 1
ATOM 778 C C . GLN A 1 105 ? -12.157 12.080 9.423 1.00 88.50 105 GLN A C 1
ATOM 780 O O . GLN A 1 105 ? -12.560 11.851 8.285 1.00 88.50 105 GLN A O 1
ATOM 785 N N . THR A 1 106 ? -10.868 12.351 9.643 1.00 81.19 106 THR A N 1
ATOM 786 C CA . THR A 1 106 ? -9.848 12.211 8.591 1.00 81.19 106 THR A CA 1
ATOM 787 C C . THR A 1 106 ? -9.590 10.742 8.267 1.00 81.19 106 THR A C 1
ATOM 789 O O . THR A 1 106 ? -9.623 10.393 7.092 1.00 81.19 106 THR A O 1
ATOM 792 N N . HIS A 1 107 ? -9.441 9.890 9.285 1.00 82.81 107 HIS A N 1
ATOM 793 C CA . HIS A 1 107 ? -9.334 8.437 9.139 1.00 82.81 107 HIS A CA 1
ATOM 794 C C . HIS A 1 107 ? -10.544 7.861 8.391 1.00 82.81 107 HIS A C 1
ATOM 796 O O . HIS A 1 107 ? -10.380 7.207 7.370 1.00 82.81 107 HIS A O 1
ATOM 802 N N . THR A 1 108 ? -11.761 8.223 8.806 1.00 80.25 108 THR A N 1
ATOM 803 C CA . THR A 1 108 ? -13.009 7.795 8.161 1.00 80.25 108 THR A CA 1
ATOM 804 C C . THR A 1 108 ? -13.065 8.252 6.709 1.00 80.25 108 THR A C 1
ATOM 806 O O . THR A 1 108 ? -13.424 7.465 5.849 1.00 80.25 108 THR A O 1
ATOM 809 N N . ARG A 1 109 ? -12.672 9.493 6.387 1.00 80.12 109 ARG A N 1
ATOM 810 C CA . ARG A 1 109 ? -12.623 9.961 4.990 1.00 80.12 109 ARG A CA 1
ATOM 811 C C . ARG A 1 109 ? -11.563 9.242 4.163 1.00 80.12 109 ARG A C 1
ATOM 813 O O . ARG A 1 109 ? -11.784 9.032 2.978 1.00 80.12 109 ARG A O 1
ATOM 820 N N . GLN A 1 110 ? -10.424 8.885 4.753 1.00 73.50 110 GLN A N 1
ATOM 821 C CA . GLN A 1 110 ? -9.390 8.089 4.085 1.00 73.50 110 GLN A CA 1
ATOM 822 C C . GLN A 1 110 ? -9.876 6.659 3.831 1.00 73.50 110 GLN A C 1
ATOM 824 O O . GLN A 1 110 ? -9.725 6.172 2.718 1.00 73.50 110 GLN A O 1
ATOM 829 N N . MET A 1 111 ? -10.539 6.037 4.808 1.00 71.06 111 MET A N 1
ATOM 830 C CA . MET A 1 111 ? -11.164 4.718 4.675 1.00 71.06 111 MET A CA 1
ATOM 831 C C . MET A 1 111 ? -12.328 4.736 3.685 1.00 71.06 111 MET A C 1
ATOM 833 O O . MET A 1 111 ? -12.387 3.902 2.796 1.00 71.06 111 MET A O 1
ATOM 837 N N . GLN A 1 112 ? -13.214 5.729 3.750 1.00 64.94 112 GLN A N 1
ATOM 838 C CA . GLN A 1 112 ? -14.298 5.910 2.786 1.00 64.94 112 GLN A CA 1
ATOM 839 C C . GLN A 1 112 ? -13.770 6.197 1.390 1.00 64.94 112 GLN A C 1
ATOM 841 O O . GLN A 1 112 ? -14.361 5.710 0.448 1.00 64.94 112 GLN A O 1
ATOM 846 N N . ARG A 1 113 ? -12.662 6.928 1.227 1.00 53.72 113 ARG A N 1
ATOM 847 C CA . ARG A 1 113 ? -12.002 7.056 -0.079 1.00 53.72 113 ARG A CA 1
ATOM 848 C C . ARG A 1 113 ? -11.406 5.730 -0.539 1.00 53.72 113 ARG A C 1
ATOM 850 O O . ARG A 1 113 ? -11.579 5.395 -1.696 1.00 53.72 113 ARG A O 1
ATOM 857 N N . ALA A 1 114 ? -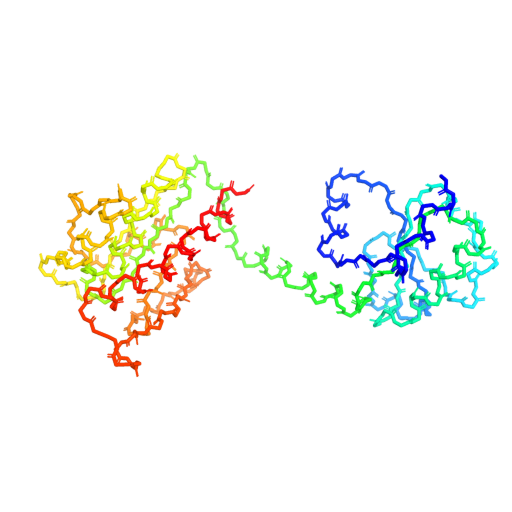10.776 4.959 0.343 1.00 54.81 114 ALA A N 1
ATOM 858 C CA . ALA A 1 114 ? -10.288 3.621 0.008 1.00 54.81 114 ALA A CA 1
ATOM 859 C C . ALA A 1 114 ? -11.429 2.655 -0.378 1.00 54.81 114 ALA A C 1
ATOM 861 O O . ALA A 1 114 ? -11.242 1.806 -1.239 1.00 54.81 114 ALA A O 1
ATOM 862 N N . ILE A 1 115 ? -12.618 2.818 0.217 1.00 49.78 115 ILE A N 1
ATOM 863 C CA . ILE A 1 115 ? -13.820 2.005 -0.042 1.00 49.78 115 ILE A CA 1
ATOM 864 C C . ILE A 1 115 ? -14.656 2.545 -1.225 1.00 49.78 115 ILE A C 1
ATOM 866 O O . ILE A 1 115 ? -15.328 1.766 -1.893 1.00 49.78 115 ILE A O 1
ATOM 870 N N . SER A 1 116 ? -14.657 3.864 -1.475 1.00 38.88 116 SER A N 1
ATOM 871 C CA . SER A 1 116 ? -15.448 4.544 -2.520 1.00 38.88 116 SER A CA 1
ATOM 872 C C . SER A 1 116 ? -14.668 4.851 -3.794 1.00 38.88 116 SER A C 1
ATOM 874 O O . SER A 1 116 ? -15.275 5.313 -4.759 1.00 38.88 116 SER A O 1
ATOM 876 N N . LEU A 1 117 ? -13.351 4.637 -3.816 1.00 43.03 117 LEU A N 1
ATOM 877 C CA . LEU A 1 117 ? -12.695 4.256 -5.062 1.00 43.03 117 LEU A CA 1
ATOM 878 C C . LEU A 1 117 ? -13.425 3.001 -5.550 1.00 43.03 117 LEU A C 1
ATOM 880 O O . LEU A 1 117 ? -13.756 2.157 -4.713 1.00 43.03 117 LEU A O 1
ATOM 884 N N . PRO A 1 118 ? -13.757 2.874 -6.842 1.00 39.84 118 PRO A N 1
ATOM 885 C CA . PRO A 1 118 ? -14.456 1.701 -7.327 1.00 39.84 118 PRO A CA 1
ATOM 886 C C . PRO A 1 118 ? -13.595 0.463 -7.059 1.00 39.84 118 PRO A C 1
ATOM 888 O O . PRO A 1 118 ? -12.713 0.100 -7.830 1.00 39.84 118 PRO A O 1
ATOM 891 N N . SER A 1 119 ? -13.895 -0.217 -5.952 1.00 50.44 119 SER A N 1
ATOM 892 C CA . SER A 1 119 ? -13.607 -1.625 -5.749 1.00 50.44 119 SER A CA 1
ATOM 893 C C . SER A 1 119 ? -14.477 -2.350 -6.768 1.00 50.44 119 SER A C 1
ATOM 895 O O . SER A 1 119 ? -15.632 -2.699 -6.513 1.00 50.44 119 SER A O 1
ATOM 897 N N . THR A 1 120 ? -13.980 -2.464 -7.999 1.00 43.91 120 THR A N 1
ATOM 898 C CA . THR A 1 120 ? -14.643 -3.273 -9.009 1.00 43.91 120 THR A CA 1
ATOM 899 C C . THR A 1 120 ? -14.540 -4.713 -8.544 1.00 43.91 120 THR A C 1
ATOM 901 O O . THR A 1 120 ? -13.505 -5.317 -8.757 1.00 43.91 120 THR A O 1
ATOM 904 N N . ILE A 1 121 ? -15.616 -5.215 -7.925 1.00 43.38 121 ILE A N 1
ATOM 905 C CA . ILE A 1 121 ? -15.957 -6.635 -7.783 1.00 43.38 121 ILE A CA 1
ATOM 906 C C . ILE A 1 121 ? -14.871 -7.429 -7.041 1.00 43.38 121 ILE A C 1
ATOM 908 O O . ILE A 1 121 ? -13.828 -7.713 -7.605 1.00 43.38 121 ILE A O 1
ATOM 912 N N . LYS A 1 122 ? -15.138 -7.906 -5.813 1.00 43.66 122 LYS A N 1
ATOM 913 C CA . LYS A 1 122 ? -14.352 -9.028 -5.264 1.00 43.66 122 LYS A CA 1
ATOM 914 C C . LYS A 1 122 ? -14.451 -10.167 -6.280 1.00 43.66 122 LYS A C 1
ATOM 916 O O . LYS A 1 122 ? -15.557 -10.698 -6.442 1.00 43.66 122 LYS A O 1
ATOM 921 N N . PRO A 1 123 ? -13.387 -10.509 -7.013 1.00 42.44 123 PRO A N 1
ATOM 922 C CA . PRO A 1 123 ? -13.570 -11.446 -8.083 1.00 42.44 123 PRO A CA 1
ATOM 923 C C . PRO A 1 123 ? -13.710 -12.848 -7.498 1.00 42.44 123 PRO A C 1
ATOM 925 O O . PRO A 1 123 ? -13.074 -13.192 -6.507 1.00 42.44 123 PRO A O 1
ATOM 928 N N . SER A 1 124 ? -14.512 -13.706 -8.126 1.00 54.53 124 SER A N 1
ATOM 929 C CA . SER A 1 124 ? -14.470 -15.156 -7.880 1.00 54.53 124 SER A CA 1
ATOM 930 C C . SER A 1 124 ? -13.166 -15.799 -8.393 1.00 54.53 124 SER A C 1
ATOM 932 O O . SER A 1 124 ? -13.101 -17.015 -8.556 1.00 54.53 124 SER A O 1
ATOM 934 N N . HIS A 1 125 ? -12.163 -14.978 -8.718 1.00 73.00 125 HIS A N 1
ATOM 935 C CA . HIS A 1 125 ? -10.854 -15.322 -9.246 1.00 73.00 125 HIS A CA 1
ATOM 936 C C . HIS A 1 125 ? -9.761 -14.693 -8.374 1.00 73.00 125 HIS A C 1
ATOM 938 O O . HIS A 1 125 ? -10.003 -13.723 -7.658 1.00 73.00 125 HIS A O 1
ATOM 944 N N . LEU A 1 126 ? -8.568 -15.292 -8.401 1.00 89.00 126 LEU A N 1
ATOM 945 C CA . LEU A 1 126 ? -7.402 -14.772 -7.689 1.00 89.00 126 LEU A CA 1
ATOM 946 C C . LEU A 1 126 ? -7.086 -13.345 -8.176 1.00 89.00 126 LEU A C 1
ATOM 948 O O . LEU A 1 126 ? -7.098 -13.151 -9.393 1.00 89.00 126 LEU A O 1
ATOM 952 N N . PRO A 1 127 ? -6.764 -12.388 -7.280 1.00 93.75 127 PRO A N 1
ATOM 953 C CA . PRO A 1 127 ? -6.388 -11.031 -7.667 1.00 93.75 127 PRO A CA 1
ATOM 954 C C . PRO A 1 127 ? -5.328 -11.020 -8.769 1.00 93.75 127 PRO A C 1
ATOM 956 O O . PRO A 1 127 ? -4.329 -11.738 -8.667 1.00 93.75 127 PRO A O 1
ATOM 959 N N . HIS A 1 128 ? -5.516 -10.204 -9.803 1.00 94.44 128 HIS A N 1
ATOM 960 C CA . HIS A 1 128 ? -4.589 -10.092 -10.928 1.00 94.44 128 HIS A CA 1
ATOM 961 C C . HIS A 1 128 ? -3.801 -8.781 -10.876 1.00 94.44 128 HIS A C 1
ATOM 963 O O . HIS A 1 128 ? -4.347 -7.687 -11.021 1.00 94.44 128 HIS A O 1
ATOM 969 N N . VAL A 1 129 ? -2.483 -8.896 -10.703 1.00 97.75 129 VAL A N 1
ATOM 970 C CA . VAL A 1 129 ? -1.536 -7.777 -10.728 1.00 97.75 129 VAL A CA 1
ATOM 971 C C . VAL A 1 129 ? -0.772 -7.729 -12.056 1.00 97.75 129 VAL A C 1
ATOM 973 O O . VAL A 1 129 ? -0.190 -8.723 -12.509 1.00 97.75 129 VAL A O 1
ATOM 976 N N . LEU A 1 130 ? -0.728 -6.546 -12.668 1.00 97.88 130 LEU A N 1
ATOM 977 C CA . LEU A 1 130 ? 0.098 -6.224 -13.830 1.00 97.88 130 LEU A CA 1
ATOM 978 C C . LEU A 1 130 ? 1.219 -5.255 -13.437 1.00 97.88 130 LEU A C 1
ATOM 980 O O . LEU A 1 130 ? 0.957 -4.104 -13.097 1.00 97.88 130 LEU A O 1
ATOM 984 N N . PHE A 1 131 ? 2.475 -5.687 -13.546 1.00 98.31 131 PHE A N 1
ATOM 985 C CA . PHE A 1 131 ? 3.643 -4.817 -13.374 1.00 98.31 131 PHE A CA 1
ATOM 986 C C . PHE A 1 131 ? 4.110 -4.235 -14.710 1.00 98.31 131 PHE A C 1
ATOM 988 O O . PHE A 1 131 ? 4.410 -4.971 -15.652 1.00 98.31 131 PHE A O 1
ATOM 995 N N . LEU A 1 132 ? 4.256 -2.913 -14.772 1.00 97.25 132 LEU A N 1
ATOM 996 C CA . LEU A 1 132 ? 4.696 -2.175 -15.951 1.00 97.25 132 LEU A CA 1
ATOM 997 C C . LEU A 1 132 ? 5.995 -1.420 -15.681 1.00 97.25 132 LEU A C 1
ATOM 999 O O . LEU A 1 132 ? 6.127 -0.697 -14.697 1.00 97.25 132 LEU A O 1
ATOM 1003 N N . CYS A 1 133 ? 6.953 -1.544 -16.592 1.00 95.88 133 CYS A N 1
ATOM 1004 C CA . CYS A 1 133 ? 8.058 -0.593 -16.725 1.00 95.88 133 CYS A CA 1
ATOM 1005 C C . CYS A 1 133 ? 8.255 -0.259 -18.209 1.00 95.88 133 CYS A C 1
ATOM 1007 O O . CYS A 1 133 ? 7.548 -0.815 -19.036 1.00 95.88 133 CYS A O 1
ATOM 1009 N N . VAL A 1 134 ? 9.192 0.617 -18.582 1.00 94.12 134 VAL A N 1
ATOM 1010 C CA . VAL A 1 134 ? 9.366 0.981 -20.004 1.00 94.12 134 VAL A CA 1
ATOM 1011 C C . VAL A 1 134 ? 9.717 -0.252 -20.849 1.00 94.12 134 VAL A C 1
ATOM 1013 O O . VAL A 1 134 ? 8.922 -0.663 -21.688 1.00 94.12 134 VAL A O 1
ATOM 1016 N N . HIS A 1 135 ? 10.839 -0.905 -20.537 1.00 94.94 135 HIS A N 1
ATOM 1017 C CA . HIS A 1 135 ? 11.395 -1.974 -21.375 1.00 94.94 135 HIS A CA 1
ATOM 1018 C C . HIS A 1 135 ? 10.953 -3.400 -21.039 1.00 94.94 135 HIS A C 1
ATOM 1020 O O . HIS A 1 135 ? 11.320 -4.339 -21.729 1.00 94.94 135 HIS A O 1
ATOM 1026 N N . ASN A 1 136 ? 10.214 -3.605 -19.947 1.00 96.75 136 ASN A N 1
ATOM 1027 C CA . ASN A 1 136 ? 9.865 -4.937 -19.434 1.00 96.75 136 ASN A CA 1
ATOM 1028 C C . ASN A 1 136 ? 11.031 -5.948 -19.346 1.00 96.75 136 ASN A C 1
ATOM 1030 O O . ASN A 1 136 ? 10.810 -7.154 -19.412 1.00 96.75 136 ASN A O 1
ATOM 1034 N N . ALA A 1 137 ? 12.255 -5.457 -19.143 1.00 95.19 137 ALA A N 1
ATOM 1035 C CA . ALA A 1 137 ? 13.456 -6.279 -19.020 1.00 95.19 137 ALA A CA 1
ATOM 1036 C C . ALA A 1 137 ? 13.971 -6.381 -17.575 1.00 95.19 137 ALA A C 1
ATOM 1038 O O . ALA A 1 137 ? 14.451 -7.432 -17.173 1.00 95.19 137 ALA A O 1
ATOM 1039 N N . GLY A 1 138 ? 13.837 -5.314 -16.777 1.00 94.38 138 GLY A N 1
ATOM 1040 C CA . GLY A 1 138 ? 14.383 -5.241 -15.414 1.00 94.38 138 GLY A CA 1
ATOM 1041 C C . GLY A 1 138 ? 13.307 -5.184 -14.330 1.00 94.38 138 GLY A C 1
ATOM 1042 O O . GLY A 1 138 ? 12.722 -6.195 -13.954 1.00 94.38 138 GLY A O 1
ATOM 1043 N N . LYS A 1 139 ? 13.007 -3.977 -13.833 1.00 96.44 139 LYS A N 1
ATOM 1044 C CA . LYS A 1 139 ? 12.162 -3.740 -12.644 1.00 96.44 139 LYS A CA 1
ATOM 1045 C C . LYS A 1 139 ? 10.818 -4.486 -12.638 1.00 96.44 139 LYS A C 1
ATOM 1047 O O . LYS A 1 139 ? 10.481 -5.106 -11.633 1.00 96.44 139 LYS A O 1
ATOM 1052 N N . SER A 1 140 ? 10.049 -4.451 -13.733 1.00 97.50 140 SER A N 1
ATOM 1053 C CA . SER A 1 140 ? 8.760 -5.162 -13.780 1.00 97.50 140 SER A CA 1
ATOM 1054 C C . SER A 1 140 ? 8.921 -6.683 -13.804 1.00 97.50 140 SER A C 1
ATOM 1056 O O . SER A 1 140 ? 8.111 -7.373 -13.191 1.00 97.50 140 SER A O 1
ATOM 1058 N N . GLN A 1 141 ? 9.988 -7.207 -14.417 1.00 98.06 141 GLN A N 1
ATOM 1059 C CA . GLN A 1 141 ? 10.315 -8.636 -14.363 1.00 98.06 141 GLN A CA 1
ATOM 1060 C C . GLN A 1 141 ? 10.745 -9.056 -12.959 1.00 98.06 141 GLN A C 1
ATOM 1062 O O . GLN A 1 141 ? 10.293 -10.092 -12.476 1.00 98.06 141 GLN A O 1
ATOM 1067 N N . MET A 1 142 ? 11.539 -8.232 -12.265 1.00 98.00 142 MET A N 1
ATOM 1068 C CA . MET A 1 142 ? 11.922 -8.500 -10.877 1.00 98.00 142 MET A CA 1
ATOM 1069 C C . MET A 1 142 ? 10.697 -8.560 -9.962 1.00 98.00 142 MET A C 1
ATOM 1071 O O . MET A 1 142 ? 10.539 -9.518 -9.208 1.00 98.00 142 MET A O 1
ATOM 1075 N N . ALA A 1 143 ? 9.801 -7.573 -10.063 1.00 98.25 143 ALA A N 1
ATOM 1076 C CA . ALA A 1 143 ? 8.561 -7.549 -9.290 1.00 98.25 143 ALA A CA 1
ATOM 1077 C C . ALA A 1 143 ? 7.691 -8.782 -9.571 1.00 98.25 143 ALA A C 1
ATOM 1079 O O . ALA A 1 143 ? 7.223 -9.436 -8.638 1.00 98.25 143 ALA A O 1
ATOM 1080 N N . GLY A 1 144 ? 7.539 -9.141 -10.851 1.00 97.81 144 GLY A N 1
ATOM 1081 C CA . GLY A 1 144 ? 6.790 -10.323 -11.263 1.00 97.81 144 GLY A CA 1
ATOM 1082 C C . GLY A 1 144 ? 7.382 -11.624 -10.716 1.00 97.81 144 GLY A C 1
ATOM 1083 O O . GLY A 1 144 ? 6.655 -12.440 -10.151 1.00 97.81 144 GLY A O 1
ATOM 1084 N N . ALA A 1 145 ? 8.700 -11.803 -10.827 1.00 97.88 145 ALA A N 1
ATOM 1085 C CA . ALA A 1 145 ? 9.403 -12.980 -10.318 1.00 97.88 145 ALA A CA 1
ATOM 1086 C C . ALA A 1 145 ? 9.245 -13.130 -8.797 1.00 97.88 145 ALA A C 1
ATOM 1088 O O . ALA A 1 145 ? 8.903 -14.211 -8.316 1.00 97.88 145 ALA A O 1
ATOM 1089 N N . LEU A 1 146 ? 9.437 -12.042 -8.045 1.00 97.62 146 LEU A N 1
ATOM 1090 C CA . LEU A 1 146 ? 9.309 -12.037 -6.586 1.00 97.62 146 LEU A CA 1
ATOM 1091 C C . LEU A 1 146 ? 7.872 -12.325 -6.138 1.00 97.62 146 LEU A C 1
ATOM 1093 O O . LEU A 1 146 ? 7.659 -13.150 -5.251 1.00 97.62 146 LEU A O 1
ATOM 1097 N N . MET A 1 147 ? 6.876 -11.691 -6.768 1.00 97.38 147 MET A N 1
ATOM 1098 C CA . MET A 1 147 ? 5.476 -11.899 -6.395 1.00 97.38 147 MET A CA 1
ATOM 1099 C C . MET A 1 147 ? 5.011 -13.323 -6.705 1.00 97.38 147 MET A C 1
ATOM 1101 O O . MET A 1 147 ? 4.349 -13.930 -5.869 1.00 97.38 147 MET A O 1
ATOM 1105 N N . ARG A 1 148 ? 5.395 -13.898 -7.852 1.00 96.25 148 ARG A N 1
ATOM 1106 C CA . ARG A 1 148 ? 5.075 -15.302 -8.162 1.00 96.25 148 ARG A CA 1
ATOM 1107 C C . ARG A 1 148 ? 5.738 -16.268 -7.191 1.00 96.25 148 ARG A C 1
ATOM 1109 O O . ARG A 1 148 ? 5.084 -17.200 -6.742 1.00 96.25 148 ARG A O 1
ATOM 1116 N N . HIS A 1 149 ? 7.006 -16.032 -6.853 1.00 94.44 149 HIS A N 1
ATOM 1117 C CA . HIS A 1 149 ? 7.743 -16.886 -5.925 1.00 94.44 149 HIS A CA 1
ATOM 1118 C C . HIS A 1 149 ? 7.091 -16.934 -4.536 1.00 94.44 149 HIS A C 1
ATOM 1120 O O . HIS A 1 149 ? 6.973 -18.003 -3.946 1.00 94.44 149 HIS A O 1
ATOM 1126 N N . LEU A 1 150 ? 6.643 -15.784 -4.030 1.00 90.06 150 LEU A N 1
ATOM 1127 C CA . LEU A 1 150 ? 6.112 -15.665 -2.671 1.00 90.06 150 LEU A CA 1
ATOM 1128 C C . LEU A 1 150 ? 4.589 -15.883 -2.581 1.00 90.06 150 LEU A C 1
ATOM 1130 O O . LEU A 1 150 ? 4.095 -16.298 -1.532 1.00 90.06 150 LEU A O 1
ATOM 1134 N N . TYR A 1 151 ? 3.841 -15.592 -3.653 1.00 91.94 151 TYR A N 1
ATOM 1135 C CA . TYR A 1 151 ? 2.374 -15.470 -3.629 1.00 91.94 151 TYR A CA 1
ATOM 1136 C C . TYR A 1 151 ? 1.652 -16.068 -4.847 1.00 91.94 151 TYR A C 1
ATOM 1138 O O . TYR A 1 151 ? 0.450 -15.846 -4.993 1.00 91.94 151 TYR A O 1
ATOM 1146 N N . GLY A 1 152 ? 2.333 -16.822 -5.717 1.00 86.31 152 GLY A N 1
ATOM 1147 C CA . GLY A 1 152 ? 1.774 -17.306 -6.990 1.00 86.31 152 GLY A CA 1
ATOM 1148 C C . GLY A 1 152 ? 0.498 -18.152 -6.875 1.00 86.31 152 GLY A C 1
ATOM 1149 O O . GLY A 1 152 ? -0.334 -18.114 -7.775 1.00 86.31 152 GLY A O 1
ATOM 1150 N N . ASP A 1 153 ? 0.287 -18.834 -5.747 1.00 88.75 153 ASP A N 1
ATOM 1151 C CA . ASP A 1 153 ? -0.936 -19.617 -5.495 1.00 88.75 153 ASP A CA 1
ATOM 1152 C C . ASP A 1 153 ? -2.151 -18.750 -5.119 1.00 88.75 153 ASP A C 1
ATOM 1154 O O . ASP A 1 153 ? -3.274 -19.243 -5.023 1.00 88.75 153 ASP A O 1
ATOM 1158 N N . ARG A 1 154 ? -1.929 -17.459 -4.847 1.00 87.94 154 ARG A N 1
ATOM 1159 C CA . ARG A 1 154 ? -2.943 -16.525 -4.335 1.00 87.94 154 ARG A CA 1
ATOM 1160 C C . ARG A 1 154 ? -3.171 -15.327 -5.245 1.00 87.94 154 ARG A C 1
ATOM 1162 O O . ARG A 1 154 ? -4.164 -14.636 -5.062 1.00 87.94 154 ARG A O 1
ATOM 1169 N N . ILE A 1 155 ? -2.257 -15.052 -6.174 1.00 94.12 155 ILE A N 1
ATOM 1170 C CA . ILE A 1 155 ? -2.265 -13.852 -7.016 1.00 94.12 155 ILE A CA 1
ATOM 1171 C C . ILE A 1 155 ? -1.832 -14.232 -8.434 1.00 94.12 155 ILE A C 1
ATOM 1173 O O . ILE A 1 155 ? -0.785 -14.851 -8.629 1.00 94.12 155 ILE A O 1
ATOM 1177 N N . VAL A 1 156 ? -2.606 -13.815 -9.436 1.00 94.94 156 VAL A N 1
ATOM 1178 C CA . VAL A 1 156 ? -2.212 -13.888 -10.848 1.00 94.94 156 VAL A CA 1
ATOM 1179 C C . VAL A 1 156 ? -1.259 -12.737 -11.149 1.00 94.94 156 VAL A C 1
ATOM 1181 O O . VAL A 1 156 ? -1.556 -11.580 -10.865 1.00 94.94 156 VAL A O 1
ATOM 1184 N N . VAL A 1 157 ? -0.105 -13.037 -11.745 1.00 96.62 157 VAL A N 1
ATOM 1185 C CA . VAL A 1 157 ? 0.954 -12.044 -11.965 1.00 96.62 157 VAL A CA 1
ATOM 1186 C C . VAL A 1 157 ? 1.346 -11.967 -13.432 1.00 96.62 157 VAL A C 1
ATOM 1188 O O . VAL A 1 157 ? 1.867 -12.925 -14.013 1.00 96.62 157 VAL A O 1
ATOM 1191 N N . THR A 1 158 ? 1.195 -10.777 -14.003 1.00 97.50 158 THR A N 1
ATOM 1192 C CA . THR A 1 158 ? 1.645 -10.449 -15.361 1.00 97.50 158 THR A CA 1
ATOM 1193 C C . THR A 1 158 ? 2.609 -9.274 -15.355 1.00 97.50 158 THR A C 1
ATOM 1195 O O . THR A 1 158 ? 2.586 -8.430 -14.461 1.00 97.50 158 THR A O 1
ATOM 1198 N N . THR A 1 159 ? 3.472 -9.217 -16.365 1.00 98.12 159 THR A N 1
ATOM 1199 C CA . THR A 1 159 ? 4.410 -8.114 -16.581 1.00 98.12 159 THR A CA 1
ATOM 1200 C C . THR A 1 159 ? 4.286 -7.639 -18.026 1.00 98.12 159 THR A C 1
ATOM 1202 O O . THR A 1 159 ? 3.946 -8.435 -18.902 1.00 98.12 159 THR A O 1
ATOM 1205 N N . ALA A 1 160 ? 4.506 -6.352 -18.276 1.00 96.88 160 ALA A N 1
ATOM 1206 C CA . ALA A 1 160 ? 4.600 -5.803 -19.626 1.00 96.88 160 ALA A CA 1
ATOM 1207 C C . ALA A 1 160 ? 5.388 -4.485 -19.632 1.00 96.88 160 ALA A C 1
ATOM 1209 O O . ALA A 1 160 ? 5.855 -4.008 -18.587 1.00 96.88 160 ALA A O 1
ATOM 1210 N N . GLY A 1 161 ? 5.560 -3.901 -20.816 1.00 94.94 161 GLY A N 1
ATOM 1211 C CA . GLY A 1 161 ? 6.183 -2.595 -20.972 1.00 94.94 161 GLY A CA 1
ATOM 1212 C C . GLY A 1 161 ? 5.654 -1.771 -22.129 1.00 94.94 161 GLY A C 1
ATOM 1213 O O . GLY A 1 161 ? 4.981 -2.276 -23.025 1.00 94.94 161 GLY A O 1
ATOM 1214 N N . THR A 1 162 ? 5.918 -0.470 -22.071 1.00 91.81 162 THR A N 1
ATOM 1215 C CA . THR A 1 162 ? 5.467 0.502 -23.078 1.00 91.81 162 THR A CA 1
ATOM 1216 C C . THR A 1 162 ? 6.384 0.553 -24.301 1.00 91.81 162 THR A C 1
ATOM 1218 O O . THR A 1 162 ? 5.951 0.987 -25.362 1.00 91.81 162 THR A O 1
ATOM 1221 N N . GLY A 1 163 ? 7.628 0.093 -24.167 1.00 91.69 163 GLY A N 1
ATOM 1222 C CA . GLY A 1 163 ? 8.598 -0.067 -25.248 1.00 91.69 163 GLY A CA 1
ATOM 1223 C C . GLY A 1 163 ? 9.540 -1.221 -24.910 1.00 91.69 163 GLY A C 1
ATOM 1224 O O . GLY A 1 163 ? 10.626 -0.941 -24.420 1.00 91.69 163 GLY A O 1
ATOM 1225 N N . PRO A 1 164 ? 9.095 -2.485 -25.048 1.00 92.62 164 PRO A N 1
ATOM 1226 C CA . PRO A 1 164 ? 9.823 -3.658 -24.566 1.00 92.62 164 PRO A CA 1
ATOM 1227 C C . PRO A 1 164 ? 11.157 -3.879 -25.294 1.00 92.62 164 PRO A C 1
ATOM 1229 O O . PRO A 1 164 ? 11.232 -3.661 -26.501 1.00 92.62 164 PRO A O 1
ATOM 1232 N N . ASP A 1 165 ? 12.166 -4.357 -24.561 1.00 94.75 165 ASP A N 1
ATOM 1233 C CA . ASP A 1 165 ? 13.438 -4.834 -25.129 1.00 94.75 165 ASP A CA 1
ATOM 1234 C C . ASP A 1 165 ? 13.299 -6.259 -25.705 1.00 94.75 165 ASP A C 1
ATOM 1236 O O . ASP A 1 165 ? 12.249 -6.889 -25.607 1.00 94.75 165 ASP A O 1
ATOM 1240 N N . ASP A 1 166 ? 14.375 -6.808 -26.269 1.00 93.81 166 ASP A N 1
ATOM 1241 C CA . ASP A 1 166 ? 14.376 -8.163 -26.839 1.00 93.81 166 ASP A CA 1
ATOM 1242 C C . ASP A 1 166 ? 14.493 -9.277 -25.781 1.00 93.81 166 ASP A C 1
ATOM 1244 O O . ASP A 1 166 ? 14.085 -10.417 -26.016 1.00 93.81 166 ASP A O 1
ATOM 1248 N N . ALA A 1 167 ? 15.064 -8.971 -24.610 1.00 94.00 167 ALA A N 1
ATOM 1249 C CA . ALA A 1 167 ? 15.355 -9.954 -23.569 1.00 94.00 167 ALA A CA 1
ATOM 1250 C C . ALA A 1 167 ? 15.219 -9.381 -22.152 1.00 94.00 167 ALA A C 1
ATOM 1252 O O . ALA A 1 167 ? 15.285 -8.173 -21.927 1.00 94.00 167 ALA A O 1
ATOM 1253 N N . VAL A 1 168 ? 15.018 -10.275 -21.181 1.00 95.88 168 VAL A N 1
ATOM 1254 C CA . VAL A 1 168 ? 15.102 -9.935 -19.755 1.00 95.88 168 VAL A CA 1
ATOM 1255 C C . VAL A 1 168 ? 16.550 -9.570 -19.423 1.00 95.88 168 VAL A C 1
ATOM 1257 O O . VAL A 1 168 ? 17.471 -10.219 -19.904 1.00 95.88 168 VAL A O 1
ATOM 1260 N N . ASP A 1 169 ? 16.743 -8.548 -18.592 1.00 95.44 169 ASP A N 1
ATOM 1261 C CA . ASP A 1 169 ? 18.066 -8.097 -18.164 1.00 95.44 169 ASP A CA 1
ATOM 1262 C C . ASP A 1 169 ? 18.763 -9.173 -17.310 1.00 95.44 169 ASP A C 1
ATOM 1264 O O . ASP A 1 169 ? 18.230 -9.614 -16.284 1.00 95.44 169 ASP A O 1
ATOM 1268 N N . ASP A 1 170 ? 19.967 -9.580 -17.718 1.00 95.88 170 ASP A N 1
ATOM 1269 C CA . ASP A 1 170 ? 20.724 -10.672 -17.090 1.00 95.88 170 ASP A CA 1
ATOM 1270 C C . ASP A 1 170 ? 21.053 -10.386 -15.621 1.00 95.88 170 ASP A C 1
ATOM 1272 O O . ASP A 1 170 ? 20.993 -11.281 -14.769 1.00 95.88 170 ASP A O 1
ATOM 1276 N N . ALA A 1 171 ? 21.385 -9.130 -15.298 1.00 94.44 171 ALA A N 1
ATOM 1277 C CA . ALA A 1 171 ? 21.644 -8.725 -13.922 1.00 94.44 171 ALA A CA 1
ATOM 1278 C C . ALA A 1 171 ? 20.374 -8.881 -13.079 1.00 94.44 171 ALA A C 1
ATOM 1280 O O . ALA A 1 171 ? 20.408 -9.513 -12.023 1.00 94.44 171 ALA A O 1
ATOM 1281 N N . SER A 1 172 ? 19.240 -8.391 -13.574 1.00 94.00 172 SER A N 1
ATOM 1282 C CA . SER A 1 172 ? 17.944 -8.520 -12.913 1.00 94.00 172 SER A CA 1
ATOM 1283 C C . SER A 1 172 ? 17.563 -9.982 -12.674 1.00 94.00 172 SER A C 1
ATOM 1285 O O . SER A 1 172 ? 17.199 -10.334 -11.550 1.00 94.00 172 SER A O 1
ATOM 1287 N N . ALA A 1 173 ? 17.696 -10.843 -13.690 1.00 95.31 173 ALA A N 1
ATOM 1288 C CA . ALA A 1 173 ? 17.399 -12.275 -13.602 1.00 95.31 173 ALA A CA 1
ATOM 1289 C C . ALA A 1 173 ? 18.279 -12.990 -12.563 1.00 95.31 173 ALA A C 1
ATOM 1291 O O . ALA A 1 173 ? 17.775 -13.722 -11.707 1.00 95.31 173 ALA A O 1
ATOM 1292 N N . ARG A 1 174 ? 19.593 -12.737 -12.582 1.00 96.69 174 ARG A N 1
ATOM 1293 C CA . ARG A 1 174 ? 20.535 -13.314 -11.613 1.00 96.69 174 ARG A CA 1
ATOM 1294 C C . ARG A 1 174 ? 20.262 -12.838 -10.187 1.00 96.69 174 ARG A C 1
ATOM 1296 O O . ARG A 1 174 ? 20.295 -13.639 -9.258 1.00 96.69 174 ARG A O 1
ATOM 1303 N N . ILE A 1 175 ? 19.979 -11.550 -10.002 1.00 96.19 175 ILE A N 1
ATOM 1304 C CA . ILE A 1 175 ? 19.812 -10.945 -8.675 1.00 96.19 175 ILE A CA 1
ATOM 1305 C C . ILE A 1 175 ? 18.507 -11.372 -7.992 1.00 96.19 175 ILE A C 1
ATOM 1307 O O . ILE A 1 175 ? 18.486 -11.515 -6.767 1.00 96.19 175 ILE A O 1
ATOM 1311 N N . VAL A 1 176 ? 17.426 -11.632 -8.735 1.00 95.00 176 VAL A N 1
ATOM 1312 C CA . VAL A 1 176 ? 16.222 -12.235 -8.127 1.00 95.00 176 VAL A CA 1
ATOM 1313 C C . VAL A 1 176 ? 16.403 -13.717 -7.801 1.00 95.00 176 VAL A C 1
ATOM 1315 O O . VAL A 1 176 ? 15.839 -14.182 -6.810 1.00 95.00 176 VAL A O 1
ATOM 1318 N N . ALA A 1 177 ? 17.240 -14.438 -8.555 1.00 95.38 177 ALA A N 1
ATOM 1319 C CA . ALA A 1 177 ? 17.568 -15.835 -8.271 1.00 95.38 177 ALA A CA 1
ATOM 1320 C C . ALA A 1 177 ? 18.313 -16.022 -6.940 1.00 95.38 177 ALA A C 1
ATOM 1322 O O . ALA A 1 177 ? 18.162 -17.065 -6.306 1.00 95.38 177 ALA A O 1
ATOM 1323 N N . GLU A 1 178 ? 19.031 -15.001 -6.453 1.00 93.25 178 GLU A N 1
ATOM 1324 C CA . GLU A 1 178 ? 19.611 -14.999 -5.098 1.00 93.25 178 GLU A CA 1
ATOM 1325 C C . GLU A 1 178 ? 18.549 -15.195 -3.998 1.00 93.25 178 GLU A C 1
ATOM 1327 O O . GLU A 1 178 ? 18.865 -15.719 -2.932 1.00 93.25 178 GLU A O 1
ATOM 1332 N N . LEU A 1 179 ? 17.292 -14.804 -4.253 1.00 89.69 179 LEU A N 1
ATOM 1333 C CA . LEU A 1 179 ? 16.158 -14.985 -3.338 1.00 89.69 179 LEU A CA 1
ATOM 1334 C C . LEU A 1 179 ? 15.296 -16.214 -3.677 1.00 89.69 179 LEU A C 1
ATOM 1336 O O . LEU A 1 179 ? 14.208 -16.361 -3.133 1.00 89.69 179 LEU A O 1
ATOM 1340 N N . GLY A 1 180 ? 15.742 -17.078 -4.594 1.00 90.44 180 GLY A N 1
ATOM 1341 C CA . GLY A 1 180 ? 14.984 -18.252 -5.044 1.00 90.44 180 GLY A CA 1
ATOM 1342 C C . GLY A 1 180 ? 13.860 -17.951 -6.045 1.00 90.44 180 GLY A C 1
ATOM 1343 O O . GLY A 1 180 ? 13.163 -18.872 -6.474 1.00 90.44 180 GLY A O 1
ATOM 1344 N N . ALA A 1 181 ? 13.689 -16.690 -6.452 1.00 95.25 181 ALA A N 1
ATOM 1345 C CA . ALA A 1 181 ? 12.739 -16.300 -7.489 1.00 95.25 181 ALA A CA 1
ATOM 1346 C C . ALA A 1 181 ? 13.303 -16.558 -8.897 1.00 95.25 181 ALA A C 1
ATOM 1348 O O . ALA A 1 181 ? 14.512 -16.618 -9.099 1.00 95.25 181 ALA A O 1
ATOM 1349 N N . SER A 1 182 ? 12.428 -16.701 -9.894 1.00 93.12 182 SER A N 1
ATOM 1350 C CA . SER A 1 182 ? 12.832 -17.027 -11.266 1.00 93.12 182 SER A CA 1
ATOM 1351 C C . SER A 1 182 ? 12.104 -16.166 -12.294 1.00 93.12 182 SER A C 1
ATOM 1353 O O . SER A 1 182 ? 10.910 -15.897 -12.160 1.00 93.12 182 SER A O 1
ATOM 1355 N N . THR A 1 183 ? 12.831 -15.767 -13.338 1.00 93.31 183 THR A N 1
ATOM 1356 C CA . THR A 1 183 ? 12.302 -15.147 -14.565 1.00 93.31 183 THR A CA 1
ATOM 1357 C C . THR A 1 183 ? 12.198 -16.152 -15.719 1.00 93.31 183 THR A C 1
ATOM 1359 O O . THR A 1 183 ? 11.919 -15.766 -16.852 1.00 93.31 183 THR A O 1
ATOM 1362 N N . ALA A 1 184 ? 12.427 -17.447 -15.468 1.00 90.06 184 ALA A N 1
ATOM 1363 C CA . ALA A 1 184 ? 12.392 -18.470 -16.509 1.00 90.06 184 ALA A CA 1
ATOM 1364 C C . ALA A 1 184 ? 11.019 -18.526 -17.201 1.00 90.06 184 ALA A C 1
ATOM 1366 O O . ALA A 1 184 ? 9.982 -18.583 -16.545 1.00 90.06 184 ALA A O 1
ATOM 1367 N N . GLY A 1 185 ? 11.026 -18.528 -18.537 1.00 88.19 185 GLY A N 1
ATOM 1368 C CA . GLY A 1 185 ? 9.811 -18.512 -19.358 1.00 88.19 185 GLY A CA 1
ATOM 1369 C C . GLY A 1 185 ? 9.188 -17.124 -19.551 1.00 88.19 185 GLY A C 1
ATOM 1370 O O . GLY A 1 185 ? 8.280 -16.979 -20.370 1.00 88.19 185 GLY A O 1
ATOM 1371 N N . GLU A 1 186 ? 9.685 -16.094 -18.863 1.00 94.06 186 GLU A N 1
ATOM 1372 C CA . GLU A 1 186 ? 9.301 -14.709 -19.126 1.00 94.06 186 GLU A CA 1
ATOM 1373 C C . GLU A 1 186 ? 10.139 -14.096 -20.250 1.00 94.06 186 GLU A C 1
ATOM 1375 O O . GLU A 1 186 ? 11.292 -14.454 -20.478 1.00 94.06 186 GLU A O 1
ATOM 1380 N N . HIS A 1 187 ? 9.537 -13.138 -20.942 1.00 94.88 187 HIS A N 1
ATOM 1381 C CA . HIS A 1 187 ? 10.169 -12.303 -21.954 1.00 94.88 187 HIS A CA 1
ATOM 1382 C C . HIS A 1 187 ? 9.541 -10.907 -21.890 1.00 94.88 187 HIS A C 1
ATOM 1384 O O . HIS A 1 187 ? 8.389 -10.786 -21.440 1.00 94.88 187 HIS A O 1
ATOM 1390 N N . PRO A 1 188 ? 10.261 -9.856 -22.316 1.00 97.50 188 PRO A N 1
ATOM 1391 C CA . PRO A 1 188 ? 9.662 -8.546 -22.467 1.00 97.50 188 PRO A CA 1
ATOM 1392 C C . PRO A 1 188 ? 8.523 -8.575 -23.488 1.00 97.50 188 PRO A C 1
ATOM 1394 O O . PRO A 1 188 ? 8.642 -9.149 -24.569 1.00 97.50 188 PRO A O 1
ATOM 1397 N N . LYS A 1 189 ? 7.397 -7.958 -23.144 1.00 96.69 189 LYS A N 1
ATOM 1398 C CA . LYS A 1 189 ? 6.201 -7.904 -23.988 1.00 96.69 189 LYS A CA 1
ATOM 1399 C C . LYS A 1 189 ? 5.507 -6.561 -23.865 1.00 96.69 189 LYS A C 1
ATOM 1401 O O . LYS A 1 189 ? 5.513 -5.933 -22.805 1.00 96.69 189 LYS A O 1
ATOM 1406 N N . ALA A 1 190 ? 4.915 -6.119 -24.969 1.00 94.94 190 ALA A N 1
ATOM 1407 C CA . ALA A 1 190 ? 4.202 -4.854 -25.013 1.00 94.94 190 ALA A CA 1
ATOM 1408 C C . ALA A 1 190 ? 2.931 -4.928 -24.161 1.00 94.94 190 ALA A C 1
ATOM 1410 O O . ALA A 1 190 ? 2.228 -5.941 -24.153 1.00 94.94 190 ALA A O 1
ATOM 1411 N N . VAL A 1 191 ? 2.621 -3.842 -23.456 1.00 94.88 191 VAL A N 1
ATOM 1412 C CA . VAL A 1 191 ? 1.340 -3.704 -22.764 1.00 94.88 191 VAL A CA 1
ATOM 1413 C C . VAL A 1 191 ? 0.202 -3.670 -23.785 1.00 94.88 191 VAL A C 1
ATOM 1415 O O . VAL A 1 191 ? 0.293 -3.012 -24.819 1.00 94.88 191 VAL A O 1
ATOM 1418 N N . THR A 1 192 ? -0.884 -4.386 -23.495 1.00 89.12 192 THR A N 1
ATOM 1419 C CA . THR A 1 192 ? -2.077 -4.440 -24.351 1.00 89.12 192 THR A CA 1
ATOM 1420 C C . THR A 1 192 ? -3.319 -4.036 -23.565 1.00 89.12 192 THR A C 1
ATOM 1422 O O . THR A 1 192 ? -3.346 -4.159 -22.340 1.00 89.12 192 THR A O 1
ATOM 1425 N N . ALA A 1 193 ? -4.372 -3.600 -24.264 1.00 83.56 193 ALA A N 1
ATOM 1426 C CA . ALA A 1 193 ? -5.658 -3.292 -23.636 1.00 83.56 193 ALA A CA 1
ATOM 1427 C C . ALA A 1 193 ? -6.214 -4.492 -22.852 1.00 83.56 193 ALA A C 1
ATOM 1429 O O . ALA A 1 193 ? -6.631 -4.334 -21.716 1.00 83.56 193 ALA A O 1
ATOM 1430 N N . ALA A 1 194 ? -6.099 -5.707 -23.399 1.00 82.25 194 ALA A N 1
ATOM 1431 C CA . ALA A 1 194 ? -6.547 -6.923 -22.724 1.00 82.25 194 ALA A CA 1
ATOM 1432 C C . ALA A 1 194 ? -5.814 -7.179 -21.395 1.00 82.25 194 ALA A C 1
ATOM 1434 O O . ALA A 1 194 ? -6.425 -7.645 -20.439 1.00 82.25 194 ALA A O 1
ATOM 1435 N N . MET A 1 195 ? -4.515 -6.864 -21.315 1.00 90.38 195 MET A N 1
ATOM 1436 C CA . MET A 1 195 ? -3.759 -6.979 -20.061 1.00 90.38 195 MET A CA 1
ATOM 1437 C C . MET A 1 195 ? -4.206 -5.944 -19.031 1.00 90.38 195 MET A C 1
ATOM 1439 O O . MET A 1 195 ? -4.281 -6.263 -17.850 1.00 90.38 195 MET A O 1
ATOM 1443 N N . LEU A 1 196 ? -4.492 -4.717 -19.475 1.00 88.38 196 LEU A N 1
ATOM 1444 C CA . LEU A 1 196 ? -4.991 -3.653 -18.606 1.00 88.38 196 LEU A CA 1
ATOM 1445 C C . LEU A 1 196 ? -6.396 -3.974 -18.081 1.00 88.38 196 LEU A C 1
ATOM 1447 O O . LEU A 1 196 ? -6.643 -3.831 -16.889 1.00 88.38 196 LEU A O 1
ATOM 1451 N N . ASP A 1 197 ? -7.285 -4.454 -18.950 1.00 85.81 197 ASP A N 1
ATOM 1452 C CA . ASP A 1 197 ? -8.665 -4.800 -18.598 1.00 85.81 197 ASP A CA 1
ATOM 1453 C C . ASP A 1 197 ? -8.735 -5.980 -17.623 1.00 85.81 197 ASP A C 1
ATOM 1455 O O . ASP A 1 197 ? -9.561 -5.970 -16.707 1.00 85.81 197 ASP A O 1
ATOM 1459 N N . ALA A 1 198 ? -7.865 -6.981 -17.812 1.00 86.94 198 ALA A N 1
ATOM 1460 C CA . ALA A 1 198 ? -7.791 -8.165 -16.960 1.00 86.94 198 ALA A CA 1
ATOM 1461 C C . ALA A 1 198 ? -7.217 -7.874 -15.565 1.00 86.94 198 ALA A C 1
ATOM 1463 O O . ALA A 1 198 ? -7.528 -8.594 -14.624 1.00 86.94 198 ALA A O 1
ATOM 1464 N N . ALA A 1 199 ? -6.382 -6.841 -15.428 1.00 91.88 199 ALA A N 1
ATOM 1465 C CA . ALA A 1 199 ? -5.724 -6.531 -14.170 1.00 91.88 199 ALA A CA 1
ATOM 1466 C C . ALA A 1 199 ? -6.669 -5.828 -13.180 1.00 91.88 199 ALA A C 1
ATOM 1468 O O . ALA A 1 199 ? -7.288 -4.801 -13.485 1.00 91.88 199 ALA A O 1
ATOM 1469 N N . ASP A 1 200 ? -6.687 -6.336 -11.949 1.00 91.25 200 ASP A N 1
ATOM 1470 C CA . ASP A 1 200 ? -7.307 -5.678 -10.797 1.00 91.25 200 ASP A CA 1
ATOM 1471 C C . ASP A 1 200 ? -6.412 -4.553 -10.264 1.00 91.25 200 ASP A C 1
ATOM 1473 O O . ASP A 1 200 ? -6.901 -3.531 -9.779 1.00 91.25 200 ASP A O 1
ATOM 1477 N N . ARG A 1 201 ? -5.086 -4.728 -10.373 1.00 94.81 201 ARG A N 1
ATOM 1478 C CA . ARG A 1 201 ? -4.079 -3.721 -10.012 1.00 94.81 201 ARG A CA 1
ATOM 1479 C C . ARG A 1 201 ? -3.009 -3.583 -11.078 1.00 94.81 201 ARG A C 1
ATOM 1481 O O . ARG A 1 201 ? -2.410 -4.566 -11.508 1.00 94.81 201 ARG A O 1
ATOM 1488 N N . ILE A 1 202 ? -2.723 -2.341 -11.453 1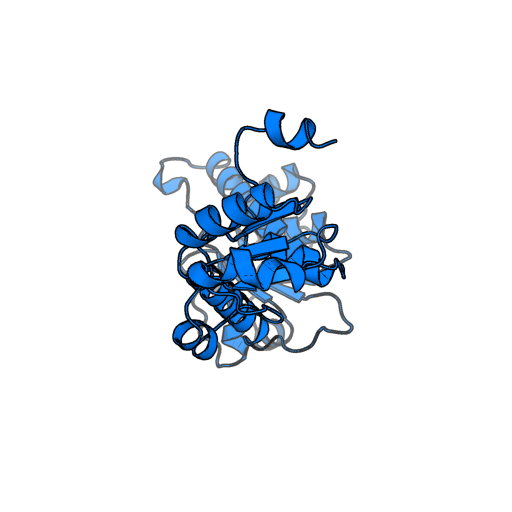.00 96.06 202 ILE A N 1
ATOM 1489 C CA . ILE A 1 202 ? -1.705 -1.982 -12.439 1.00 96.06 202 ILE A CA 1
ATOM 1490 C C . ILE A 1 202 ? -0.624 -1.172 -11.734 1.00 96.06 202 ILE A C 1
ATOM 1492 O O . ILE A 1 202 ? -0.874 -0.074 -11.246 1.00 96.06 202 ILE A O 1
ATOM 1496 N N . ILE A 1 203 ? 0.593 -1.700 -11.694 1.00 97.56 203 ILE A N 1
ATOM 1497 C CA . ILE A 1 203 ? 1.710 -1.109 -10.963 1.00 97.56 203 ILE A CA 1
ATOM 1498 C C . ILE A 1 203 ? 2.744 -0.575 -11.949 1.00 97.56 203 ILE A C 1
ATOM 1500 O O . ILE A 1 203 ? 3.430 -1.343 -12.624 1.00 97.56 203 ILE A O 1
ATOM 1504 N N . LEU A 1 204 ? 2.894 0.745 -12.014 1.00 96.06 204 LEU A N 1
ATOM 1505 C CA . LEU A 1 204 ? 3.921 1.417 -12.809 1.00 96.06 204 LEU A CA 1
ATOM 1506 C C . LEU A 1 204 ? 5.203 1.543 -11.982 1.00 96.06 204 LEU A C 1
ATOM 1508 O O . LEU A 1 204 ? 5.199 2.183 -10.931 1.00 96.06 204 LEU A O 1
ATOM 1512 N N . ILE A 1 205 ? 6.311 0.972 -12.451 1.00 96.06 205 ILE A N 1
ATOM 1513 C CA . ILE A 1 205 ? 7.583 0.984 -11.724 1.00 96.06 205 ILE A CA 1
ATOM 1514 C C . ILE A 1 205 ? 8.583 1.936 -12.385 1.00 96.06 205 ILE A C 1
ATOM 1516 O O . ILE A 1 205 ? 9.110 1.666 -13.470 1.00 96.06 205 ILE A O 1
ATOM 1520 N N . GLY A 1 206 ? 8.908 3.013 -11.668 1.00 85.81 206 GLY A N 1
ATOM 1521 C CA . GLY A 1 206 ? 9.790 4.088 -12.126 1.00 85.81 206 GLY A CA 1
ATOM 1522 C C . GLY A 1 206 ? 9.031 5.290 -12.707 1.00 85.81 206 GLY A C 1
ATOM 1523 O O . GLY A 1 206 ? 7.822 5.208 -12.941 1.00 85.81 206 GLY A O 1
ATOM 1524 N N . PRO A 1 207 ? 9.712 6.428 -12.915 1.00 83.56 207 PRO A N 1
ATOM 1525 C CA . PRO A 1 207 ? 9.075 7.677 -13.339 1.00 83.56 207 PRO A CA 1
ATOM 1526 C C . PRO A 1 207 ? 8.696 7.688 -14.828 1.00 83.56 207 PRO A C 1
ATOM 1528 O O . PRO A 1 207 ? 7.672 8.260 -15.190 1.00 83.56 207 PRO A O 1
ATOM 1531 N N . ASP A 1 208 ? 9.452 6.987 -15.673 1.00 85.88 208 ASP A N 1
ATOM 1532 C CA . ASP A 1 208 ? 9.384 7.149 -17.136 1.00 85.88 208 ASP A CA 1
ATOM 1533 C C . ASP A 1 208 ? 8.238 6.387 -17.808 1.00 85.88 208 ASP A C 1
ATOM 1535 O O . ASP A 1 208 ? 7.969 6.560 -18.995 1.00 85.88 208 ASP A O 1
ATOM 1539 N N . VAL A 1 209 ? 7.540 5.529 -17.061 1.00 86.38 209 VAL A N 1
ATOM 1540 C CA . VAL A 1 209 ? 6.392 4.791 -17.594 1.00 86.38 209 VAL A CA 1
ATOM 1541 C C . VAL A 1 209 ? 5.242 5.763 -17.800 1.00 86.38 209 VAL A C 1
ATOM 1543 O O . VAL A 1 209 ? 4.695 6.282 -16.826 1.00 86.38 209 VAL A O 1
ATOM 1546 N N . GLN A 1 210 ? 4.855 5.994 -19.048 1.00 81.81 210 GLN A N 1
ATOM 1547 C CA . GLN A 1 210 ? 3.703 6.825 -19.378 1.00 81.81 210 GLN A CA 1
ATOM 1548 C C . GLN A 1 210 ? 2.518 5.936 -19.736 1.00 81.81 210 GLN A C 1
ATOM 1550 O O . GLN A 1 210 ? 2.564 5.166 -20.691 1.00 81.81 210 GLN A O 1
ATOM 1555 N N . LEU A 1 211 ? 1.453 6.049 -18.951 1.00 79.81 211 LEU A N 1
ATOM 1556 C CA . LEU A 1 211 ? 0.183 5.385 -19.193 1.00 79.81 211 LEU A CA 1
ATOM 1557 C C . LEU A 1 211 ? -0.918 6.362 -18.783 1.00 79.81 211 LEU A C 1
ATOM 1559 O O . LEU A 1 211 ? -0.944 6.793 -17.633 1.00 79.81 211 LEU A O 1
ATOM 1563 N N . ASN A 1 212 ? -1.814 6.691 -19.713 1.00 77.56 212 ASN A N 1
ATOM 1564 C CA . ASN A 1 212 ? -2.971 7.555 -19.468 1.00 77.56 212 ASN A CA 1
ATOM 1565 C C . ASN A 1 212 ? -4.254 6.758 -19.737 1.00 77.56 212 ASN A C 1
ATOM 1567 O O . ASN A 1 212 ? -4.876 6.939 -20.787 1.00 77.56 212 ASN A O 1
ATOM 1571 N N . PRO A 1 213 ? -4.613 5.809 -18.858 1.00 74.69 213 PRO A N 1
ATOM 1572 C CA . PRO A 1 213 ? -5.821 5.030 -19.048 1.00 74.69 213 PRO A CA 1
ATOM 1573 C C . PRO A 1 213 ? -7.063 5.893 -18.779 1.00 74.69 213 PRO A C 1
ATOM 1575 O O . PRO A 1 213 ? -7.029 6.751 -17.893 1.00 74.69 213 PRO A O 1
ATOM 1578 N N . PRO A 1 214 ? -8.164 5.682 -19.518 1.00 71.38 214 PRO A N 1
ATOM 1579 C CA . PRO A 1 214 ? -9.428 6.350 -19.229 1.00 71.38 214 PRO A CA 1
ATOM 1580 C C . PRO A 1 214 ? -9.997 5.881 -17.880 1.00 71.38 214 PRO A C 1
ATOM 1582 O O . PRO A 1 214 ? -9.719 4.771 -17.425 1.00 71.38 214 PRO A O 1
ATOM 1585 N N . GLU A 1 215 ? -10.837 6.695 -17.243 1.00 64.38 215 GLU A N 1
ATOM 1586 C CA . GLU A 1 215 ? -11.653 6.216 -16.122 1.00 64.38 215 GLU A CA 1
ATOM 1587 C C . GLU A 1 215 ? -12.624 5.112 -16.596 1.00 64.38 215 GLU A C 1
ATOM 1589 O O . GLU A 1 215 ? -13.126 5.188 -17.724 1.00 64.38 215 GLU A O 1
ATOM 1594 N N . PRO A 1 216 ? -12.898 4.076 -15.775 1.00 73.81 216 PRO A N 1
ATOM 1595 C CA . PRO A 1 216 ? -12.461 3.887 -14.382 1.00 73.81 216 PRO A CA 1
ATOM 1596 C C . PRO A 1 216 ? -11.118 3.142 -14.226 1.00 73.81 216 PRO A C 1
ATOM 1598 O O . PRO A 1 216 ? -10.693 2.863 -13.110 1.00 73.81 216 PRO A O 1
ATOM 1601 N N . LEU A 1 217 ? -10.430 2.792 -15.320 1.00 74.12 217 LEU A N 1
ATOM 1602 C CA . LEU A 1 217 ? -9.180 2.019 -15.270 1.00 74.12 217 LEU A CA 1
ATOM 1603 C C . LEU A 1 217 ? -8.065 2.768 -14.518 1.00 74.12 217 LEU A C 1
ATOM 1605 O O . LEU A 1 217 ? -7.230 2.139 -13.870 1.00 74.12 217 LEU A O 1
ATOM 1609 N N . ALA A 1 218 ? -8.085 4.102 -14.561 1.00 78.50 218 ALA A N 1
ATOM 1610 C CA . ALA A 1 218 ? -7.179 4.962 -13.802 1.00 78.50 218 ALA A CA 1
ATOM 1611 C C . ALA A 1 218 ? -7.168 4.670 -12.289 1.00 78.50 218 ALA A C 1
ATOM 1613 O O . ALA A 1 218 ? -6.105 4.751 -11.677 1.00 78.50 218 ALA A O 1
ATOM 1614 N N . ASP A 1 219 ? -8.293 4.245 -11.705 1.00 83.56 219 ASP A N 1
ATOM 1615 C CA . ASP A 1 219 ? -8.394 3.949 -10.268 1.00 83.56 219 ASP A CA 1
ATOM 1616 C C . ASP A 1 219 ? -7.628 2.681 -9.859 1.00 83.56 219 ASP A C 1
ATOM 1618 O O . ASP A 1 219 ? -7.314 2.487 -8.685 1.00 83.56 219 ASP A O 1
ATOM 1622 N N . ARG A 1 220 ? -7.288 1.819 -10.827 1.00 88.50 220 ARG A N 1
ATOM 1623 C CA . ARG A 1 220 ? -6.503 0.592 -10.609 1.00 88.50 220 ARG A CA 1
ATOM 1624 C C . ARG A 1 220 ? -4.996 0.824 -10.691 1.00 88.50 220 ARG A C 1
ATOM 1626 O O . ARG A 1 220 ? -4.224 -0.105 -10.439 1.00 88.50 220 ARG A O 1
ATOM 1633 N N . VAL A 1 221 ? -4.572 2.024 -11.094 1.00 89.94 221 VAL A N 1
ATOM 1634 C CA . VAL A 1 221 ? -3.171 2.343 -11.369 1.00 89.94 221 VAL A CA 1
ATOM 1635 C C . VAL A 1 221 ? -2.489 2.914 -10.135 1.00 89.94 221 VAL A C 1
ATOM 1637 O O . VAL A 1 221 ? -2.891 3.934 -9.585 1.00 89.94 221 VAL A O 1
ATOM 1640 N N . GLU A 1 222 ? -1.372 2.307 -9.762 1.00 93.69 222 GLU A N 1
ATOM 1641 C CA . GLU A 1 222 ? -0.471 2.804 -8.731 1.00 93.69 222 GLU A CA 1
ATOM 1642 C C . GLU A 1 222 ? 0.931 2.981 -9.314 1.00 93.69 222 GLU A C 1
ATOM 1644 O O . GLU A 1 222 ? 1.397 2.167 -10.112 1.00 93.69 222 GLU A O 1
ATOM 1649 N N . ARG A 1 223 ? 1.640 4.037 -8.903 1.00 92.62 223 ARG A N 1
ATOM 1650 C CA . ARG A 1 223 ? 3.047 4.230 -9.264 1.00 92.62 223 ARG A CA 1
ATOM 1651 C C . ARG A 1 223 ? 3.950 3.957 -8.076 1.00 92.62 223 ARG A C 1
ATOM 1653 O O . ARG A 1 223 ? 3.832 4.593 -7.032 1.00 92.62 223 ARG A O 1
ATOM 1660 N N . TRP A 1 224 ? 4.920 3.079 -8.281 1.00 94.44 224 TRP A N 1
ATOM 1661 C CA . TRP A 1 224 ? 5.998 2.836 -7.339 1.00 94.44 224 TRP A CA 1
ATOM 1662 C C . TRP A 1 224 ? 7.215 3.687 -7.692 1.00 94.44 224 TRP A C 1
ATOM 1664 O O . TRP A 1 224 ? 7.879 3.419 -8.702 1.00 94.44 224 TRP A O 1
ATOM 1674 N N . PRO A 1 225 ? 7.542 4.700 -6.867 1.00 87.88 225 PRO A N 1
ATOM 1675 C CA . PRO A 1 225 ? 8.840 5.338 -6.953 1.00 87.88 225 PRO A CA 1
ATOM 1676 C C . PRO A 1 225 ? 9.891 4.337 -6.467 1.00 87.88 225 PRO A C 1
ATOM 1678 O O . PRO A 1 225 ? 9.786 3.792 -5.362 1.00 87.88 225 PRO A O 1
ATOM 1681 N N . ILE A 1 226 ? 10.873 4.091 -7.326 1.00 88.19 226 ILE A N 1
ATOM 1682 C CA . ILE A 1 226 ? 12.073 3.316 -7.028 1.00 88.19 226 ILE A CA 1
ATOM 1683 C C . ILE A 1 226 ? 13.230 4.285 -7.175 1.00 88.19 226 ILE A C 1
ATOM 1685 O O . ILE A 1 226 ? 13.399 4.864 -8.249 1.00 88.19 226 ILE A O 1
ATOM 1689 N N . HIS A 1 227 ? 13.968 4.476 -6.088 1.00 87.31 227 HIS A N 1
ATOM 1690 C CA . HIS A 1 227 ? 15.193 5.259 -6.106 1.00 87.31 227 HIS A CA 1
ATOM 1691 C C . HIS A 1 227 ? 16.244 4.509 -6.914 1.00 87.31 227 HIS A C 1
ATOM 1693 O O . HIS A 1 227 ? 16.390 3.296 -6.724 1.00 87.31 227 HIS A O 1
ATOM 1699 N N . ASP A 1 228 ? 16.934 5.209 -7.810 1.00 87.94 228 ASP A N 1
ATOM 1700 C CA . ASP A 1 228 ? 18.026 4.649 -8.591 1.00 87.94 228 ASP A CA 1
ATOM 1701 C C . ASP A 1 228 ? 19.347 4.865 -7.834 1.00 87.94 228 ASP A C 1
ATOM 1703 O O . ASP A 1 228 ? 19.818 5.995 -7.752 1.00 87.94 228 ASP A O 1
ATOM 1707 N N . PRO A 1 229 ? 19.984 3.810 -7.290 1.00 88.25 229 PRO A N 1
ATOM 1708 C CA . PRO A 1 229 ? 21.225 3.965 -6.531 1.00 88.25 229 PRO A CA 1
ATOM 1709 C C . PRO A 1 229 ? 22.390 4.546 -7.348 1.00 88.25 229 PRO A C 1
ATOM 1711 O O . PRO A 1 229 ? 23.375 4.981 -6.755 1.00 88.25 229 PRO A O 1
ATOM 1714 N N . ALA A 1 230 ? 22.286 4.596 -8.685 1.00 87.69 230 ALA A N 1
ATOM 1715 C CA . ALA A 1 230 ? 23.253 5.314 -9.515 1.00 87.69 230 ALA A CA 1
ATOM 1716 C C . ALA A 1 230 ? 23.334 6.808 -9.152 1.00 87.69 230 ALA A C 1
ATOM 1718 O O . ALA A 1 230 ? 24.416 7.388 -9.232 1.00 87.69 230 ALA A O 1
ATOM 1719 N N . ASP A 1 231 ? 22.234 7.406 -8.680 1.00 87.38 231 ASP A N 1
ATOM 1720 C CA . ASP A 1 231 ? 22.203 8.796 -8.205 1.00 87.38 231 ASP A CA 1
ATOM 1721 C C . ASP A 1 231 ? 23.086 9.003 -6.958 1.00 87.38 231 ASP A C 1
ATOM 1723 O O . ASP A 1 231 ? 23.588 10.102 -6.725 1.00 87.38 231 ASP A O 1
ATOM 1727 N N . ASP A 1 232 ? 23.334 7.933 -6.194 1.00 88.38 232 ASP A N 1
ATOM 1728 C CA . ASP A 1 232 ? 24.227 7.913 -5.029 1.00 88.38 232 ASP A CA 1
ATOM 1729 C C . ASP A 1 232 ? 25.637 7.386 -5.368 1.00 88.38 232 ASP A C 1
ATOM 1731 O O . ASP A 1 232 ? 26.453 7.152 -4.474 1.00 88.38 232 ASP A O 1
ATOM 1735 N N . GLY A 1 233 ? 25.941 7.170 -6.654 1.00 92.50 233 GLY A N 1
ATOM 1736 C CA . GLY A 1 233 ? 27.219 6.617 -7.118 1.00 92.50 233 GLY A CA 1
ATOM 1737 C C . GLY A 1 233 ? 27.368 5.103 -6.926 1.00 92.50 233 GLY A C 1
ATOM 1738 O O . GLY A 1 233 ? 28.482 4.584 -7.002 1.00 92.50 233 GLY A O 1
ATOM 1739 N N . ILE A 1 234 ? 26.270 4.388 -6.670 1.00 88.69 234 ILE A N 1
ATOM 1740 C CA . ILE A 1 234 ? 26.251 2.928 -6.542 1.00 88.69 234 ILE A CA 1
ATOM 1741 C C . ILE A 1 234 ? 25.906 2.315 -7.902 1.00 88.69 234 ILE A C 1
ATOM 1743 O O . ILE A 1 234 ? 24.854 2.587 -8.480 1.00 88.69 234 ILE A O 1
ATOM 1747 N N . GLU A 1 235 ? 26.761 1.421 -8.397 1.00 92.44 235 GLU A N 1
ATOM 1748 C CA . GLU A 1 235 ? 26.627 0.803 -9.722 1.00 92.44 235 GLU A CA 1
ATOM 1749 C C . GLU A 1 235 ? 26.618 -0.739 -9.669 1.00 92.44 235 GLU A C 1
ATOM 1751 O O . GLU A 1 235 ? 26.682 -1.366 -8.608 1.00 92.44 235 GLU A O 1
ATOM 1756 N N . GLY A 1 236 ? 26.483 -1.368 -10.841 1.00 93.44 236 GLY A N 1
ATOM 1757 C CA . GLY A 1 236 ? 26.589 -2.818 -11.017 1.00 93.44 236 GLY A CA 1
ATOM 1758 C C . GLY A 1 236 ? 25.576 -3.640 -10.209 1.00 93.44 236 GLY A C 1
ATOM 1759 O O . GLY A 1 236 ? 24.387 -3.318 -10.112 1.00 93.44 236 GLY A O 1
ATOM 1760 N N . ASP A 1 237 ? 26.048 -4.748 -9.640 1.00 93.38 237 ASP A N 1
ATOM 1761 C CA . ASP A 1 237 ? 25.210 -5.690 -8.892 1.00 93.38 237 ASP A CA 1
ATOM 1762 C C . ASP A 1 237 ? 24.634 -5.079 -7.618 1.00 93.38 237 ASP A C 1
ATOM 1764 O O . ASP A 1 237 ? 23.500 -5.379 -7.249 1.00 93.38 237 ASP A O 1
ATOM 1768 N N . GLU A 1 238 ? 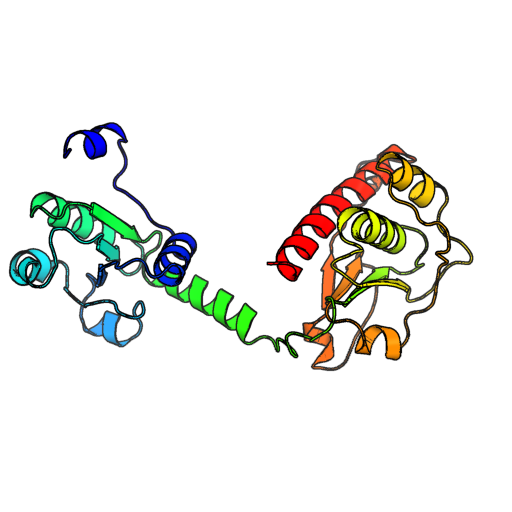25.397 -4.221 -6.941 1.00 92.44 238 GLU A N 1
ATOM 1769 C CA . GLU A 1 238 ? 24.956 -3.570 -5.709 1.00 92.44 238 GLU A CA 1
ATOM 1770 C C . GLU A 1 238 ? 23.769 -2.645 -5.975 1.00 92.44 238 GLU A C 1
ATOM 1772 O O . GLU A 1 238 ? 22.759 -2.711 -5.268 1.00 92.44 238 GLU A O 1
ATOM 1777 N N . ARG A 1 239 ? 23.831 -1.866 -7.060 1.00 94.00 239 ARG A N 1
ATOM 1778 C CA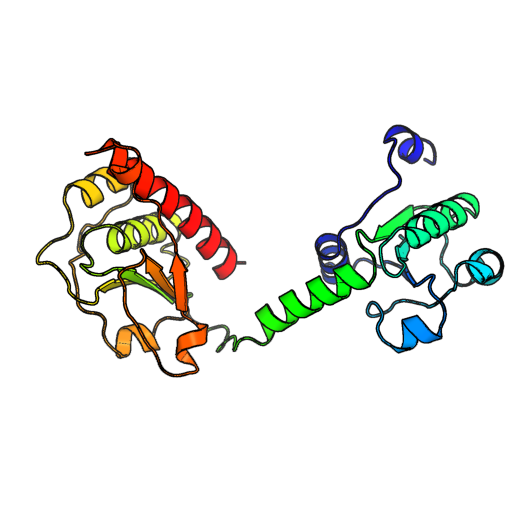 . ARG A 1 239 ? 22.700 -1.067 -7.543 1.00 94.00 239 ARG A CA 1
ATOM 1779 C C . ARG A 1 239 ? 21.469 -1.938 -7.790 1.00 94.00 239 ARG A C 1
ATOM 1781 O O . ARG A 1 239 ? 20.365 -1.620 -7.351 1.00 94.00 239 ARG A O 1
ATOM 1788 N N . THR A 1 240 ? 21.667 -3.070 -8.459 1.00 94.56 240 THR A N 1
ATOM 1789 C CA . THR A 1 240 ? 20.581 -3.989 -8.828 1.00 94.56 240 THR A CA 1
ATOM 1790 C C . THR A 1 240 ? 19.951 -4.658 -7.601 1.00 94.56 240 THR A C 1
ATOM 1792 O O . THR A 1 240 ? 18.727 -4.774 -7.531 1.00 94.56 240 THR A O 1
ATOM 1795 N N . ARG A 1 241 ? 20.747 -5.034 -6.589 1.00 94.88 241 ARG A N 1
ATOM 1796 C CA . ARG A 1 241 ? 20.242 -5.551 -5.301 1.00 94.88 241 ARG A CA 1
ATOM 1797 C C . ARG A 1 241 ? 19.453 -4.498 -4.528 1.00 94.88 241 ARG A C 1
ATOM 1799 O O . ARG A 1 241 ? 18.360 -4.796 -4.060 1.00 94.88 241 ARG A O 1
ATOM 1806 N N . ASN A 1 242 ? 19.939 -3.259 -4.468 1.00 93.50 242 ASN A N 1
ATOM 1807 C CA . ASN A 1 242 ? 19.209 -2.159 -3.830 1.00 93.50 242 ASN A CA 1
ATOM 1808 C C . ASN A 1 242 ? 17.841 -1.914 -4.494 1.00 93.50 242 ASN A C 1
ATOM 1810 O O . ASN A 1 242 ? 16.840 -1.699 -3.810 1.00 93.50 242 ASN A O 1
ATOM 1814 N N . ILE A 1 243 ? 17.769 -1.996 -5.827 1.00 93.94 243 ILE A N 1
ATOM 1815 C CA . ILE A 1 243 ? 16.500 -1.921 -6.567 1.00 93.94 243 ILE A CA 1
ATOM 1816 C C . ILE A 1 243 ? 15.602 -3.128 -6.248 1.00 93.94 243 ILE A C 1
ATOM 1818 O O . ILE A 1 243 ? 14.413 -2.946 -5.971 1.00 93.94 243 ILE A O 1
ATOM 1822 N N . ARG A 1 244 ? 16.152 -4.352 -6.248 1.00 96.19 244 ARG A N 1
ATOM 1823 C CA . ARG A 1 244 ? 15.422 -5.580 -5.889 1.00 96.19 244 ARG A CA 1
ATOM 1824 C C . ARG A 1 244 ? 14.777 -5.460 -4.513 1.00 96.19 244 ARG A C 1
ATOM 1826 O O . ARG A 1 244 ? 13.599 -5.774 -4.382 1.00 96.19 244 ARG A O 1
ATOM 1833 N N . ASP A 1 245 ? 15.522 -5.012 -3.511 1.00 93.06 245 ASP A N 1
ATOM 1834 C CA . ASP A 1 245 ? 15.061 -4.995 -2.121 1.00 93.06 245 ASP A CA 1
ATOM 1835 C C . ASP A 1 245 ? 13.959 -3.938 -1.912 1.00 93.06 245 ASP A C 1
ATOM 1837 O O . ASP A 1 245 ? 12.954 -4.202 -1.245 1.00 93.06 245 ASP A O 1
ATOM 1841 N N . GLN A 1 246 ? 14.065 -2.779 -2.581 1.00 96.00 246 GLN A N 1
ATOM 1842 C CA . GLN A 1 246 ? 12.970 -1.801 -2.653 1.00 96.00 246 GLN A CA 1
ATOM 1843 C C . GLN A 1 246 ? 11.697 -2.413 -3.263 1.00 96.00 246 GLN A C 1
ATOM 1845 O O . GLN A 1 246 ? 10.598 -2.225 -2.734 1.00 96.00 246 GLN A O 1
ATOM 1850 N N . ILE A 1 247 ? 11.836 -3.157 -4.364 1.00 95.31 247 ILE A N 1
ATOM 1851 C CA . ILE A 1 247 ? 10.714 -3.822 -5.039 1.00 95.31 247 ILE A CA 1
ATOM 1852 C C . ILE A 1 247 ? 10.122 -4.927 -4.155 1.00 95.31 247 ILE A C 1
ATOM 1854 O O . ILE A 1 247 ? 8.902 -5.003 -4.031 1.00 95.31 247 ILE A O 1
ATOM 1858 N N . ALA A 1 248 ? 10.950 -5.746 -3.506 1.00 91.75 248 ALA A N 1
ATOM 1859 C CA . ALA A 1 248 ? 10.514 -6.843 -2.645 1.00 91.75 248 ALA A CA 1
ATOM 1860 C C . ALA A 1 248 ? 9.629 -6.346 -1.491 1.00 91.75 248 ALA A C 1
ATOM 1862 O O . ALA A 1 248 ? 8.552 -6.896 -1.256 1.00 91.75 248 ALA A O 1
ATOM 1863 N N . ASN A 1 249 ? 10.030 -5.252 -0.835 1.00 90.19 249 ASN A N 1
ATOM 1864 C CA . ASN A 1 249 ? 9.246 -4.635 0.238 1.00 90.19 249 ASN A CA 1
ATOM 1865 C C . ASN A 1 249 ? 7.864 -4.170 -0.247 1.00 90.19 249 ASN A C 1
ATOM 1867 O O . ASN A 1 249 ? 6.854 -4.383 0.426 1.00 90.19 249 ASN A O 1
ATOM 1871 N N . ARG A 1 250 ? 7.797 -3.567 -1.439 1.00 95.50 250 ARG A N 1
ATOM 1872 C CA . ARG A 1 250 ? 6.532 -3.106 -2.033 1.00 95.50 250 ARG A CA 1
ATOM 1873 C C . ARG A 1 250 ? 5.648 -4.264 -2.498 1.00 95.50 250 ARG A C 1
ATOM 1875 O O . ARG A 1 250 ? 4.441 -4.228 -2.274 1.00 95.50 250 ARG A O 1
ATOM 1882 N N . VAL A 1 251 ? 6.243 -5.309 -3.077 1.00 94.44 251 VAL 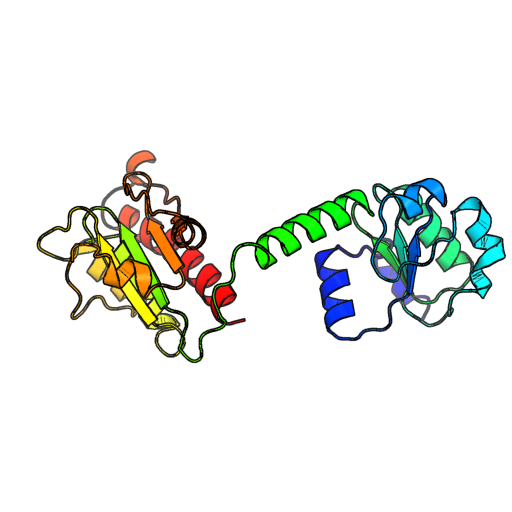A N 1
ATOM 1883 C CA . VAL A 1 251 ? 5.552 -6.559 -3.439 1.00 94.44 251 VAL A CA 1
ATOM 1884 C C . VAL A 1 251 ? 4.901 -7.189 -2.212 1.00 94.44 251 VAL A C 1
ATOM 1886 O O . VAL A 1 251 ? 3.730 -7.553 -2.277 1.00 94.44 251 VAL A O 1
ATOM 1889 N N . HIS A 1 252 ? 5.622 -7.271 -1.092 1.00 88.94 252 HIS A N 1
ATOM 1890 C CA . HIS A 1 252 ? 5.089 -7.808 0.159 1.00 88.94 252 HIS A CA 1
ATOM 1891 C C . HIS A 1 252 ? 3.892 -6.995 0.677 1.00 88.94 252 HIS A C 1
ATOM 1893 O O . HIS A 1 252 ? 2.860 -7.569 1.034 1.00 88.94 252 HIS A O 1
ATOM 1899 N N . ALA A 1 253 ? 4.007 -5.663 0.678 1.00 88.31 253 ALA A N 1
ATOM 1900 C CA . ALA A 1 253 ? 2.933 -4.773 1.114 1.00 88.31 253 ALA A CA 1
ATOM 1901 C C . ALA A 1 253 ? 1.666 -4.933 0.254 1.00 88.31 253 ALA A C 1
ATOM 1903 O O . ALA A 1 253 ? 0.582 -5.144 0.796 1.00 88.31 253 ALA A O 1
ATOM 1904 N N . LEU A 1 254 ? 1.814 -4.921 -1.076 1.00 92.56 254 LEU A N 1
ATOM 1905 C CA . LEU A 1 254 ? 0.695 -5.093 -2.006 1.00 92.56 254 LEU A CA 1
ATOM 1906 C C . LEU A 1 254 ? 0.058 -6.483 -1.895 1.00 92.56 254 LEU A C 1
ATOM 1908 O O . LEU A 1 254 ? -1.161 -6.607 -1.879 1.00 92.56 254 LEU A O 1
ATOM 1912 N N . ALA A 1 255 ? 0.862 -7.543 -1.793 1.00 87.25 255 ALA A N 1
ATOM 1913 C CA . ALA A 1 255 ? 0.331 -8.894 -1.633 1.00 87.25 255 ALA A CA 1
ATOM 1914 C C . ALA A 1 255 ? -0.469 -9.042 -0.332 1.00 87.25 255 ALA A C 1
ATOM 1916 O O . ALA A 1 255 ? -1.513 -9.693 -0.322 1.00 87.25 255 ALA A O 1
ATOM 1917 N N . THR A 1 256 ? -0.006 -8.417 0.754 1.00 87.00 256 THR A N 1
ATOM 1918 C CA . THR A 1 256 ? -0.724 -8.404 2.034 1.00 87.00 256 THR A CA 1
ATOM 1919 C C . THR A 1 256 ? -2.067 -7.696 1.887 1.00 87.00 256 THR A C 1
ATOM 1921 O O . THR A 1 256 ? -3.086 -8.259 2.271 1.00 87.00 256 THR A O 1
ATOM 1924 N N . GLU A 1 257 ? -2.094 -6.521 1.254 1.00 88.81 257 GLU A N 1
ATOM 1925 C CA . GLU A 1 257 ? -3.331 -5.784 0.963 1.00 88.81 257 GLU A CA 1
ATOM 1926 C C . GLU A 1 257 ? -4.338 -6.628 0.163 1.00 88.81 257 GLU A C 1
ATOM 1928 O O . GLU A 1 257 ? -5.514 -6.680 0.509 1.00 88.81 257 GLU A O 1
ATOM 1933 N N . LEU A 1 258 ? -3.877 -7.324 -0.881 1.00 86.62 258 LEU A N 1
ATOM 1934 C CA . LEU A 1 258 ? -4.743 -8.081 -1.793 1.00 86.62 258 LEU A CA 1
ATOM 1935 C C . LEU A 1 258 ? -5.229 -9.427 -1.241 1.00 86.62 258 LEU A C 1
ATOM 1937 O O . LEU A 1 258 ? -6.177 -9.995 -1.782 1.00 86.62 258 LEU A O 1
ATOM 1941 N N . THR A 1 259 ? -4.567 -9.965 -0.214 1.00 79.44 259 THR A N 1
ATOM 1942 C CA . THR A 1 259 ? -4.870 -11.300 0.339 1.00 79.44 259 THR A CA 1
ATOM 1943 C C . THR A 1 259 ? -5.446 -11.272 1.756 1.00 79.44 259 THR A C 1
ATOM 1945 O O . THR A 1 259 ? -5.683 -12.342 2.322 1.00 79.44 259 THR A O 1
ATOM 1948 N N . SER A 1 260 ? -5.683 -10.076 2.307 1.00 69.38 260 SER A N 1
ATOM 1949 C CA . SER A 1 260 ? -6.385 -9.849 3.583 1.00 69.38 260 SER A CA 1
ATOM 1950 C C . SER A 1 260 ? -7.906 -9.902 3.416 1.00 69.38 260 SER A C 1
ATOM 1952 O O . SER A 1 260 ? -8.574 -10.470 4.308 1.00 69.38 260 SER A O 1
#

pLDDT: mean 86.4, std 14.67, range [35.81, 98.31]

Foldseek 3Di:
DLVVCVVPPDQAADELVRVVVCVVVVADEAEEEQDPPVVVVVDDDPNYDYQHLVRCVVCVVVDDLAGAYEFFYQQQPVSVVSQVVSVVVRRPHYYYYHGGRNNNVVVVVVVCVVVVLPPPDPDPDAAEEEEEEAAQQALQLLLQQLLCVVPVVRYHYHYEHQHHDFAHDPLRQVLSVVVVTHSPPPGYHHDDPVSLVPHQAYEYEDDPGDDDDDPPSVSRYDYDHFDQCVVVVDDDNRSRNSSSVSSNVVSVVVSVVRRD